Protein AF-A0A3P6UNF3-F1 (afdb_monomer_lite)

InterPro domains:
  IPR011990 Tetratricopeptide-like helical domain superfamily [G3DSA:1.25.40.10] (2-173)

Foldseek 3Di:
DLVVLVVVLVVCLVVVDQVCCLVCLLVSCVRCLQPSLVSCQVPPNYQVVSCLNNLVVLVVDLVSLVSSLVNLVRNCVDPRNVQAQSSVLSNLLSCLNHPLPVNQVVLVVQPLALVRRSYDLVSSLVSCVVSVSLNSNLSSCLSVVVLQVSLVSLVVPPPPRSVVSNVVSLCSQDADPVCVVVVHDRPDDPVVSVVSVVSD

Radius of gyration: 21.3 Å; chains: 1; bounding box: 45×37×60 Å

Sequence (200 aa):
MREHYREALEVLKTQNVPEFYYKYSPKLVKFISMELLASIIGNERLRPQKMIPTLCLCQESTEMAAHALKYIEWAVTTQYGANDVDLHNLLVVLYAQFRPKRLHEYLVKCGLDKTAIPYDLDFALRTCVQHKLEKSTVYLYCVSEMFSDAVDLALKAFNEEGITMAKECAHMMDPDEEDVLMGLEPKYPVEQRRRIWLKI

pLDDT: mean 94.68, std 4.29, range [65.81, 98.5]

Organism: Cylicostephanus goldi (NCBI:txid71465)

Secondary structure (DSSP, 8-state):
-HHHHHHHHHHHHHH--HHHHHHHHHHHHHHHHHHHHHHHTT-TTS-GGGGHHHHHGGGG-HHHHHHHHHHHHHHTTSTTTTT-HHHHHHHHHHHHHH-HHHHHHHHHHH-S-TTT-SS-HHHHHHHHHHTT-HHHHHHHHHHTT-HHHHHHHHHHHSHHHHHHHHHHHHHTTSPPHHHHHTTPPPSS-HHHHHHHHTT-

Structure (mmCIF, N/CA/C/O backbone):
data_AF-A0A3P6UNF3-F1
#
_entry.id   AF-A0A3P6UNF3-F1
#
loop_
_atom_site.group_PDB
_atom_site.id
_atom_site.type_symbol
_atom_site.label_atom_id
_atom_site.label_alt_id
_atom_site.label_comp_id
_atom_site.label_asym_id
_atom_site.label_entity_id
_atom_site.label_seq_id
_atom_site.pdbx_PDB_ins_code
_atom_site.Cartn_x
_atom_site.Cartn_y
_atom_site.Cartn_z
_atom_site.occupancy
_atom_site.B_iso_or_equiv
_atom_site.auth_seq_id
_atom_site.auth_comp_id
_atom_site.auth_asym_id
_atom_site.auth_atom_id
_atom_site.pdbx_PDB_model_num
ATOM 1 N N . MET A 1 1 ? -19.434 12.302 27.600 1.00 65.81 1 MET A N 1
ATOM 2 C CA . MET A 1 1 ? -19.536 11.805 26.204 1.00 65.81 1 MET A CA 1
ATOM 3 C C . MET A 1 1 ? -18.361 10.897 25.856 1.00 65.81 1 MET A C 1
ATOM 5 O O . MET A 1 1 ? -18.596 9.704 25.757 1.00 65.81 1 MET A O 1
ATOM 9 N N . ARG A 1 2 ? -17.114 11.398 25.747 1.00 76.12 2 ARG A N 1
ATOM 10 C CA . ARG A 1 2 ? -15.936 10.553 25.436 1.00 76.12 2 ARG A CA 1
ATOM 11 C C . ARG A 1 2 ? -15.718 9.400 26.429 1.00 76.12 2 ARG A C 1
ATOM 13 O O . ARG A 1 2 ? -15.454 8.285 25.994 1.00 76.12 2 ARG A O 1
ATOM 20 N N . GLU A 1 3 ? -15.972 9.634 27.718 1.00 79.12 3 GLU A N 1
ATOM 21 C CA . GLU A 1 3 ? -15.742 8.596 28.737 1.00 79.12 3 GLU A CA 1
ATOM 22 C C . GLU A 1 3 ? -16.735 7.437 28.663 1.00 79.12 3 GLU A C 1
ATOM 24 O O . GLU A 1 3 ? -16.327 6.297 28.835 1.00 79.12 3 GLU A O 1
ATOM 29 N N . HIS A 1 4 ? -17.977 7.675 28.234 1.00 88.38 4 HIS A N 1
ATOM 30 C CA . HIS A 1 4 ? -18.929 6.586 27.985 1.00 88.38 4 HIS A CA 1
ATOM 31 C C . HIS A 1 4 ? -18.511 5.695 26.810 1.00 88.38 4 HIS A C 1
ATOM 33 O O . HIS A 1 4 ? -18.784 4.497 26.809 1.00 88.38 4 HIS A O 1
ATOM 39 N N . TYR A 1 5 ? -17.818 6.247 25.806 1.00 91.62 5 TYR A N 1
ATOM 40 C CA . TYR A 1 5 ? -17.263 5.435 24.721 1.00 91.62 5 TYR A CA 1
ATOM 41 C C . TYR A 1 5 ? -16.072 4.599 25.192 1.00 91.62 5 TYR A C 1
ATOM 43 O O . TYR A 1 5 ? -15.917 3.464 24.745 1.00 91.62 5 TYR A O 1
ATOM 51 N N . ARG A 1 6 ? -15.259 5.125 26.117 1.00 91.88 6 ARG A N 1
ATOM 52 C CA . ARG A 1 6 ? -14.181 4.356 26.751 1.00 91.88 6 ARG A CA 1
ATOM 53 C C . ARG A 1 6 ? -14.737 3.239 27.630 1.00 91.88 6 ARG A C 1
ATOM 55 O O . ARG A 1 6 ? -14.290 2.110 27.497 1.00 91.88 6 ARG A O 1
ATOM 62 N N . GLU A 1 7 ? -15.764 3.511 28.428 1.00 92.44 7 GLU A N 1
ATOM 63 C CA . GLU A 1 7 ? -16.488 2.488 29.196 1.00 92.44 7 GLU A CA 1
ATOM 64 C C . GLU A 1 7 ? -17.054 1.395 28.275 1.00 92.44 7 GLU A C 1
ATOM 66 O O . GLU A 1 7 ? -16.869 0.205 28.530 1.00 92.44 7 GLU A O 1
ATOM 71 N N . ALA A 1 8 ? -17.670 1.777 27.150 1.00 93.62 8 ALA A N 1
ATOM 72 C CA . ALA A 1 8 ? -18.146 0.820 26.152 1.00 93.62 8 ALA A CA 1
ATOM 73 C C . ALA A 1 8 ? -17.005 -0.023 25.554 1.00 93.62 8 ALA A C 1
ATOM 75 O O . ALA A 1 8 ? -17.177 -1.223 25.331 1.00 93.62 8 ALA A O 1
ATOM 76 N N . LEU A 1 9 ? -15.832 0.575 25.319 1.00 95.88 9 LEU A N 1
ATOM 77 C CA . LEU A 1 9 ? -14.647 -0.156 24.876 1.00 95.88 9 LEU A CA 1
ATOM 78 C C . LEU A 1 9 ? -14.155 -1.151 25.941 1.00 95.88 9 LEU A C 1
ATOM 80 O O . LEU A 1 9 ? -13.787 -2.270 25.587 1.00 95.88 9 LEU A O 1
ATOM 84 N N . GLU A 1 10 ? -14.187 -0.797 27.226 1.00 96.12 10 GLU A N 1
ATOM 85 C CA . GLU A 1 10 ? -13.827 -1.721 28.313 1.00 96.12 10 GLU A CA 1
ATOM 86 C C . GLU A 1 10 ? -14.779 -2.921 28.390 1.00 96.12 10 GLU A C 1
ATOM 88 O O . GLU A 1 10 ? -14.336 -4.057 28.585 1.00 96.12 10 GLU A O 1
ATOM 93 N N . VAL A 1 11 ? -16.074 -2.716 28.130 1.00 95.06 11 VAL A N 1
ATOM 94 C CA . VAL A 1 11 ? -17.029 -3.825 27.987 1.00 95.06 11 VAL A CA 1
ATOM 95 C C . VAL A 1 11 ? -16.652 -4.721 26.801 1.00 95.06 11 VAL A C 1
ATOM 97 O O . VAL A 1 11 ? -16.627 -5.943 26.955 1.00 95.06 11 VAL A O 1
ATOM 100 N N . LEU A 1 12 ? -16.302 -4.151 25.639 1.00 94.75 12 LEU A N 1
ATOM 101 C CA . LEU A 1 12 ? -15.859 -4.934 24.474 1.00 94.75 12 LEU A CA 1
ATOM 102 C C . LEU A 1 12 ? -14.611 -5.769 24.777 1.00 94.75 12 LEU A C 1
ATOM 104 O O . LEU A 1 12 ? -14.594 -6.959 24.462 1.00 94.75 12 LEU A O 1
ATOM 108 N N . LYS A 1 13 ? -13.608 -5.169 25.429 1.00 94.62 13 LYS A N 1
ATOM 109 C CA . LYS A 1 13 ? -12.377 -5.854 25.855 1.00 94.62 13 LYS A CA 1
ATOM 110 C C . LYS A 1 13 ? -12.660 -6.997 26.820 1.00 94.62 13 LYS A C 1
ATOM 112 O O . LYS A 1 13 ? -12.100 -8.076 26.660 1.00 94.62 13 LYS A O 1
ATOM 117 N N . THR A 1 14 ? -13.548 -6.774 27.788 1.00 94.94 14 THR A N 1
ATOM 118 C CA . THR A 1 14 ? -13.906 -7.776 28.801 1.00 94.94 14 THR A CA 1
ATOM 119 C C . THR A 1 14 ? -14.621 -8.973 28.178 1.00 94.94 14 THR A C 1
ATOM 121 O O . THR A 1 14 ? -14.306 -10.116 28.493 1.00 94.94 14 THR A O 1
ATOM 124 N N . GLN A 1 15 ? -15.576 -8.723 27.278 1.00 92.75 15 GLN A N 1
ATOM 125 C CA . GLN A 1 15 ? -16.311 -9.794 26.600 1.00 92.75 15 GLN A CA 1
ATOM 126 C C . GLN A 1 15 ? -15.434 -10.519 25.569 1.00 92.75 15 GLN A C 1
ATOM 128 O O . GLN A 1 15 ? -15.537 -11.732 25.406 1.00 92.75 15 GLN A O 1
ATOM 133 N N . ASN A 1 16 ? -14.573 -9.777 24.867 1.00 93.06 16 ASN A N 1
A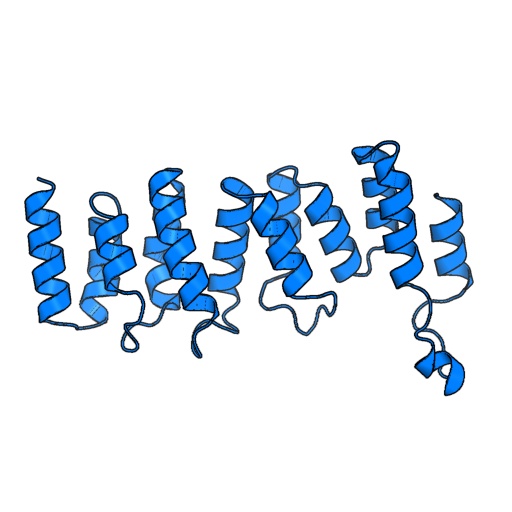TOM 134 C CA . ASN A 1 16 ? -13.681 -10.263 23.815 1.00 93.06 16 ASN A CA 1
ATOM 135 C C . ASN A 1 16 ? -14.374 -11.171 22.772 1.00 93.06 16 ASN A C 1
ATOM 137 O O . ASN A 1 16 ? -13.832 -12.200 22.348 1.00 93.06 16 ASN A O 1
ATOM 141 N N . VAL A 1 17 ? -15.601 -10.789 22.397 1.00 96.44 17 VAL A N 1
ATOM 142 C CA . VAL A 1 17 ? -16.433 -11.459 21.388 1.00 96.44 17 VAL A CA 1
ATOM 143 C C . VAL A 1 17 ? -16.267 -10.727 20.049 1.00 96.44 17 VAL A C 1
ATOM 145 O O . VAL A 1 17 ? -16.646 -9.551 19.963 1.00 96.44 17 VAL A O 1
ATOM 148 N N . PRO A 1 18 ? -15.728 -11.375 18.998 1.00 96.00 18 PRO A N 1
ATOM 149 C CA . PRO A 1 18 ? -15.451 -10.730 17.712 1.00 96.00 18 PRO A CA 1
ATOM 150 C C . PRO A 1 18 ? -16.642 -9.997 17.091 1.00 96.00 18 PRO A C 1
ATOM 152 O O . PRO A 1 18 ? -16.506 -8.881 16.591 1.00 96.00 18 PRO A O 1
ATOM 155 N N . GLU A 1 19 ? -17.833 -10.583 17.173 1.00 96.69 19 GLU A N 1
ATOM 156 C CA . GLU A 1 19 ? -19.070 -10.048 16.605 1.00 96.69 19 GLU A CA 1
ATOM 157 C C . GLU A 1 19 ? -19.414 -8.670 17.180 1.00 96.69 19 GLU A C 1
ATOM 159 O O . GLU A 1 19 ? -19.935 -7.808 16.469 1.00 96.69 19 GLU A O 1
ATOM 164 N N . PHE A 1 20 ? -19.092 -8.429 18.454 1.00 96.25 20 PHE A N 1
ATOM 165 C CA . PHE A 1 20 ? -19.318 -7.134 19.084 1.00 96.25 20 PHE A CA 1
ATOM 166 C C . PHE A 1 20 ? -18.328 -6.085 18.585 1.00 96.25 20 PHE A C 1
ATOM 168 O O . PHE A 1 20 ? -18.739 -4.955 18.317 1.00 96.25 20 PHE A O 1
ATOM 175 N N . TYR A 1 21 ? -17.065 -6.454 18.364 1.00 96.81 21 TYR A N 1
ATOM 176 C CA . TYR A 1 21 ? -16.107 -5.546 17.738 1.00 96.81 21 TYR A CA 1
ATOM 177 C C . TYR A 1 21 ? -16.583 -5.123 16.350 1.00 96.81 21 TYR A C 1
ATOM 179 O O . TYR A 1 21 ? -16.694 -3.924 16.107 1.00 96.81 21 TYR A O 1
ATOM 187 N N . TYR A 1 22 ? -16.962 -6.052 15.471 1.00 97.06 22 TYR A N 1
ATOM 188 C CA . TYR A 1 22 ? -17.402 -5.687 14.116 1.00 97.06 22 TYR A CA 1
ATOM 189 C C . TYR A 1 22 ? -18.671 -4.826 14.127 1.00 97.06 22 TYR A C 1
ATOM 191 O O . TYR A 1 22 ? -18.803 -3.889 13.343 1.00 97.06 22 TYR A O 1
ATOM 199 N N . LYS A 1 23 ? -19.598 -5.106 15.052 1.00 96.44 23 LYS A N 1
ATOM 200 C CA . LYS A 1 23 ? -20.875 -4.392 15.160 1.00 96.44 23 LYS A CA 1
ATOM 201 C C . LYS A 1 23 ? -20.735 -2.974 15.719 1.00 96.44 23 LYS A C 1
ATOM 203 O O . LYS A 1 23 ? -21.457 -2.076 15.281 1.00 96.44 23 LYS A O 1
ATOM 208 N N . TYR A 1 24 ? -19.869 -2.769 16.713 1.00 96.44 24 TYR A N 1
ATOM 209 C CA . TYR A 1 24 ? -19.808 -1.508 17.462 1.00 96.44 24 TYR A CA 1
ATOM 210 C C . TYR A 1 24 ? -18.609 -0.626 17.104 1.00 96.44 24 TYR A C 1
ATOM 212 O O . TYR A 1 24 ? -18.708 0.593 17.254 1.00 96.44 24 TYR A O 1
ATOM 220 N N . SER A 1 25 ? -17.527 -1.183 16.555 1.00 96.88 25 SER A N 1
ATOM 221 C CA . SER A 1 25 ? -16.346 -0.405 16.152 1.00 96.88 25 SER A CA 1
ATOM 222 C C . SER A 1 25 ? -16.657 0.750 15.190 1.00 96.88 25 SER A C 1
ATOM 224 O O . SER A 1 25 ? -16.174 1.849 15.464 1.00 96.88 25 SER A O 1
ATOM 226 N N . PRO A 1 26 ? -17.526 0.614 14.160 1.00 96.25 26 PRO A N 1
ATOM 227 C CA . PRO A 1 26 ? -17.877 1.741 13.287 1.00 96.25 26 PRO A CA 1
ATOM 228 C C . PRO A 1 26 ? -18.499 2.938 14.026 1.00 96.25 26 PRO A C 1
ATOM 230 O O . PRO A 1 26 ? -18.365 4.080 13.595 1.00 96.25 26 PRO A O 1
ATOM 233 N N . LYS A 1 27 ? -19.175 2.690 15.157 1.00 94.81 27 LYS A N 1
ATOM 234 C CA . LYS A 1 27 ? -19.784 3.738 15.991 1.00 94.81 27 LYS A CA 1
ATOM 235 C C . LYS A 1 27 ? -18.765 4.375 16.931 1.00 94.81 27 LYS A C 1
ATOM 237 O O . LYS A 1 27 ? -18.821 5.575 17.167 1.00 94.81 27 LYS A O 1
ATOM 242 N N . LEU A 1 28 ? -17.848 3.570 17.467 1.00 96.12 28 LEU A N 1
ATOM 243 C CA . LEU A 1 28 ? -16.849 4.006 18.444 1.00 96.12 28 LEU A CA 1
ATOM 244 C C . LEU A 1 28 ? -15.665 4.730 17.794 1.00 96.12 28 LEU A C 1
ATOM 246 O O . LEU A 1 28 ? -15.144 5.686 18.368 1.00 96.12 28 LEU A O 1
ATOM 250 N N . VAL A 1 29 ? -15.252 4.311 16.594 1.00 96.69 29 VAL A N 1
ATOM 251 C CA . VAL A 1 29 ? -14.019 4.793 15.953 1.00 96.69 29 VAL A CA 1
ATOM 252 C C . VAL A 1 29 ? -14.013 6.309 15.755 1.00 96.69 29 VAL A C 1
ATOM 254 O O . VAL A 1 29 ? -12.982 6.941 15.955 1.00 96.69 29 VAL A O 1
ATOM 257 N N . LYS A 1 30 ? -15.172 6.918 15.475 1.00 94.12 30 LYS A N 1
ATOM 258 C CA . LYS A 1 30 ? -15.314 8.374 15.301 1.00 94.12 30 LYS A CA 1
ATOM 259 C C . LYS A 1 30 ? -14.988 9.186 16.559 1.00 94.12 30 LYS A C 1
ATOM 261 O O . LYS A 1 30 ? -14.684 10.366 16.453 1.00 94.12 30 LYS A O 1
ATOM 266 N N . PHE A 1 31 ? -15.048 8.571 17.739 1.00 95.06 31 PHE A N 1
ATOM 267 C CA . PHE A 1 31 ? -14.848 9.256 19.019 1.00 95.06 31 PHE A CA 1
ATOM 268 C C . PHE A 1 31 ? -13.567 8.829 19.739 1.00 95.06 31 PHE A C 1
ATOM 270 O O . PHE A 1 31 ? -12.990 9.623 20.481 1.00 95.06 31 PHE A O 1
ATOM 277 N N . ILE A 1 32 ? -13.145 7.576 19.550 1.00 96.25 32 ILE A N 1
ATOM 278 C CA . ILE A 1 32 ? -12.032 6.948 20.279 1.00 96.25 32 ILE A CA 1
ATOM 279 C C . ILE A 1 32 ? -11.158 6.080 19.357 1.00 96.25 32 ILE A C 1
ATOM 281 O O . ILE A 1 32 ? -10.776 4.968 19.715 1.00 96.25 32 ILE A O 1
ATOM 285 N N . SER A 1 33 ? -10.873 6.554 18.135 1.00 96.75 33 SER A N 1
ATOM 286 C CA . SER A 1 33 ? -10.103 5.799 17.125 1.00 96.75 33 SER A CA 1
ATOM 287 C C . SER A 1 33 ? -8.772 5.261 17.654 1.00 96.75 33 SER A C 1
ATOM 289 O O . SER A 1 33 ? -8.448 4.106 17.390 1.00 96.75 33 SER A O 1
ATOM 291 N N . MET A 1 34 ? -8.027 6.066 18.420 1.00 97.06 34 MET A N 1
ATOM 292 C CA . MET A 1 34 ? -6.737 5.667 18.984 1.00 97.06 34 MET A CA 1
ATOM 293 C C . MET A 1 34 ? -6.898 4.487 19.938 1.00 97.06 34 MET A C 1
ATOM 295 O O . MET A 1 34 ? -6.271 3.448 19.748 1.00 97.06 34 MET A O 1
ATOM 299 N N . GLU A 1 35 ? -7.748 4.648 20.954 1.00 97.38 35 GLU A N 1
ATOM 300 C CA . GLU A 1 35 ? -7.942 3.662 22.013 1.00 97.38 35 GLU A CA 1
ATOM 301 C C . GLU A 1 35 ? -8.550 2.366 21.463 1.00 97.38 35 GLU A C 1
ATOM 303 O O . GLU A 1 35 ? -8.100 1.272 21.809 1.00 97.38 35 GLU A O 1
ATOM 308 N N . LEU A 1 36 ? -9.536 2.485 20.569 1.00 97.69 36 LEU A N 1
ATOM 309 C CA . LEU A 1 36 ? -10.191 1.352 19.926 1.00 97.69 36 LEU A CA 1
ATOM 310 C C . LEU A 1 36 ? -9.204 0.549 19.079 1.00 97.69 36 LEU A C 1
ATOM 312 O O . LEU A 1 36 ? -9.046 -0.648 19.310 1.00 97.69 36 LEU A O 1
ATOM 316 N N . LEU A 1 37 ? -8.537 1.191 18.115 1.00 97.88 37 LEU A N 1
ATOM 317 C CA . LEU A 1 37 ? -7.673 0.492 17.164 1.00 97.88 37 LEU A CA 1
ATOM 318 C C . LEU A 1 37 ? -6.417 -0.058 17.841 1.00 97.88 37 LEU A C 1
ATOM 320 O O . LEU A 1 37 ? -6.006 -1.168 17.523 1.00 97.88 37 LEU A O 1
ATOM 324 N N . ALA A 1 38 ? -5.859 0.649 18.829 1.00 97.56 38 ALA A N 1
ATOM 325 C CA . ALA A 1 38 ? -4.758 0.120 19.629 1.00 97.56 38 ALA A CA 1
ATOM 326 C C . ALA A 1 38 ? -5.166 -1.128 20.428 1.00 97.56 38 ALA A C 1
ATOM 328 O O . ALA A 1 38 ? -4.376 -2.059 20.541 1.00 97.56 38 ALA A O 1
ATOM 329 N N . SER A 1 39 ? -6.399 -1.184 20.950 1.00 96.44 39 SER A N 1
ATOM 330 C CA . SER A 1 39 ? -6.857 -2.314 21.774 1.00 96.44 39 SER A CA 1
ATOM 331 C C . SER A 1 39 ? -7.041 -3.633 21.023 1.00 96.44 39 SER A C 1
ATOM 333 O O . SER A 1 39 ? -7.113 -4.685 21.653 1.00 96.44 39 SER A O 1
ATOM 335 N N . ILE A 1 40 ? -7.157 -3.579 19.695 1.00 96.00 40 ILE A N 1
ATOM 336 C CA . ILE A 1 40 ? -7.393 -4.754 18.849 1.00 96.00 40 ILE A CA 1
ATOM 337 C C . ILE A 1 40 ? -6.131 -5.232 18.123 1.00 96.00 40 ILE A C 1
ATOM 339 O O . ILE A 1 40 ? -6.159 -6.291 17.497 1.00 96.00 40 ILE A O 1
ATOM 343 N N . ILE A 1 41 ? -5.024 -4.486 18.212 1.00 96.88 41 ILE A N 1
ATOM 344 C CA . ILE A 1 41 ? -3.714 -4.946 17.740 1.00 96.88 41 ILE A CA 1
ATOM 345 C C . ILE A 1 41 ? -3.279 -6.135 18.599 1.00 96.88 41 ILE A C 1
ATOM 347 O O . ILE A 1 41 ? -3.353 -6.094 19.824 1.00 96.88 41 ILE A O 1
ATOM 351 N N . GLY A 1 42 ? -2.835 -7.208 17.950 1.00 94.38 42 GLY A N 1
ATOM 352 C CA . GLY A 1 42 ? -2.449 -8.455 18.615 1.00 94.38 42 GLY A CA 1
ATOM 353 C C . GLY A 1 42 ? -3.628 -9.356 18.999 1.00 94.38 42 GLY A C 1
ATOM 354 O O . GLY A 1 42 ? -3.407 -10.452 19.502 1.00 94.38 42 GLY A O 1
ATOM 355 N N . ASN A 1 43 ? -4.879 -8.946 18.754 1.00 93.44 43 ASN A N 1
ATOM 356 C CA . ASN A 1 43 ? -6.036 -9.787 19.052 1.00 93.44 43 ASN A CA 1
ATOM 357 C C . ASN A 1 43 ? -6.304 -10.787 17.916 1.00 93.44 43 ASN A C 1
ATOM 359 O O . ASN A 1 43 ? -7.011 -10.487 16.955 1.00 93.44 43 ASN A O 1
ATOM 363 N N . GLU A 1 44 ? -5.784 -12.005 18.060 1.00 89.62 44 GLU A N 1
ATOM 364 C CA . GLU A 1 44 ? -5.892 -13.083 17.064 1.00 89.62 44 GLU A CA 1
ATOM 365 C C . GLU A 1 44 ? -7.322 -13.600 16.830 1.00 89.62 44 GLU A C 1
ATOM 367 O O . GLU A 1 44 ? -7.584 -14.276 15.831 1.00 89.62 44 GLU A O 1
ATOM 372 N N . ARG A 1 45 ? -8.273 -13.289 17.725 1.00 92.69 45 ARG A N 1
ATOM 373 C CA . ARG A 1 45 ? -9.689 -13.653 17.537 1.00 92.69 45 ARG A CA 1
ATOM 374 C C . ARG A 1 45 ? -10.364 -12.796 16.471 1.00 92.69 45 ARG A C 1
ATOM 376 O O . ARG A 1 45 ? -11.384 -13.200 15.907 1.00 92.69 45 ARG A O 1
ATOM 383 N N . LEU A 1 46 ? -9.826 -11.605 16.222 1.00 94.94 46 LEU A N 1
ATOM 384 C CA . LEU A 1 46 ? -10.375 -10.668 15.261 1.00 94.94 46 LEU A CA 1
ATOM 385 C C . LEU A 1 46 ? -9.808 -10.930 13.869 1.00 94.94 46 LEU A C 1
ATOM 387 O O . LEU A 1 46 ? -8.630 -11.210 13.678 1.00 94.94 46 LEU A O 1
ATOM 391 N N . ARG A 1 47 ? -10.686 -10.820 12.877 1.00 95.38 47 ARG A N 1
ATOM 392 C CA . ARG A 1 47 ? -10.371 -10.894 11.456 1.00 95.38 47 ARG A CA 1
ATOM 393 C C . ARG A 1 47 ? -10.225 -9.470 10.944 1.00 95.38 47 ARG A C 1
ATOM 395 O O . ARG A 1 47 ? -11.238 -8.763 10.916 1.00 95.38 47 ARG A O 1
ATOM 402 N N . PRO A 1 48 ? -9.018 -9.032 10.549 1.00 95.94 48 PRO A N 1
ATOM 403 C CA . PRO A 1 48 ? -8.821 -7.653 10.123 1.00 95.94 48 PRO A CA 1
ATOM 404 C C . PRO A 1 48 ? -9.693 -7.263 8.920 1.00 95.94 48 PRO A C 1
ATOM 406 O O . PRO A 1 48 ? -10.172 -6.135 8.863 1.00 95.94 48 PRO A O 1
ATOM 409 N N . GLN A 1 49 ? -10.030 -8.211 8.037 1.00 95.50 49 GLN A N 1
ATOM 410 C CA . GLN A 1 49 ? -10.967 -8.006 6.922 1.00 95.50 49 GLN A CA 1
ATOM 411 C C . GLN A 1 49 ? -12.316 -7.457 7.374 1.00 95.50 49 GLN A C 1
ATOM 413 O O . GLN A 1 49 ? -12.873 -6.529 6.794 1.00 95.50 49 GLN A O 1
ATOM 418 N N . LYS A 1 50 ? -12.851 -8.009 8.468 1.00 96.88 50 LYS A N 1
ATOM 419 C CA . LYS A 1 50 ? -14.148 -7.592 9.008 1.00 96.88 50 LYS A CA 1
ATOM 420 C C . LYS A 1 50 ? -14.085 -6.210 9.666 1.00 96.88 50 LYS A C 1
ATOM 422 O O . LYS A 1 50 ? -15.129 -5.633 9.962 1.00 96.88 50 LYS A O 1
ATOM 427 N N . MET A 1 51 ? -12.885 -5.663 9.870 1.00 97.50 51 MET A N 1
ATOM 428 C CA . MET A 1 51 ? -12.675 -4.302 10.358 1.00 97.50 51 MET A CA 1
ATOM 429 C C . MET A 1 51 ? -12.598 -3.264 9.232 1.00 97.50 51 MET A C 1
ATOM 431 O O . MET A 1 51 ? -12.726 -2.079 9.538 1.00 97.50 51 MET A O 1
ATOM 435 N N . ILE A 1 52 ? -12.474 -3.660 7.956 1.00 97.00 52 ILE A N 1
ATOM 43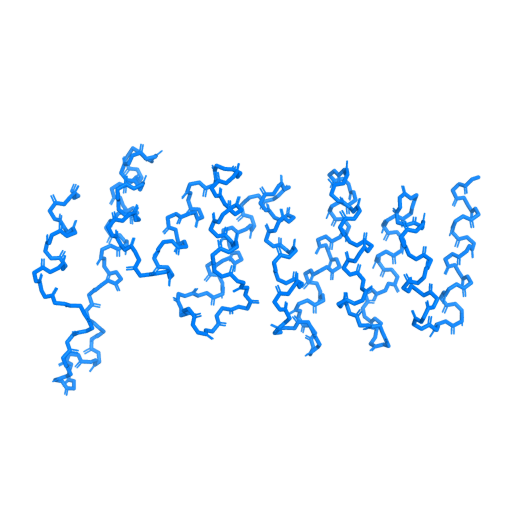6 C CA . ILE A 1 52 ? -12.404 -2.737 6.804 1.00 97.00 52 ILE A CA 1
ATOM 437 C C . ILE A 1 52 ? -13.505 -1.664 6.838 1.00 97.00 52 ILE A C 1
ATOM 439 O O . ILE A 1 52 ? -13.158 -0.486 6.752 1.00 97.00 52 ILE A O 1
ATOM 443 N N . PRO A 1 53 ? -14.798 -1.982 7.078 1.00 96.38 53 PRO A N 1
ATOM 444 C CA . PRO A 1 53 ? -15.838 -0.953 7.146 1.00 96.38 53 PRO A CA 1
ATOM 445 C C . PRO A 1 53 ? -15.578 0.106 8.225 1.00 96.38 53 PRO A C 1
ATOM 447 O O . PRO A 1 53 ? -15.881 1.279 8.029 1.00 96.38 53 PRO A O 1
ATOM 450 N N . THR A 1 54 ? -14.990 -0.292 9.358 1.00 97.69 54 THR A N 1
ATOM 451 C CA . THR A 1 54 ? -14.590 0.639 10.424 1.00 97.69 54 THR A CA 1
ATOM 452 C C . THR A 1 54 ? -13.407 1.493 9.979 1.00 97.69 54 THR A C 1
ATOM 454 O O . THR A 1 54 ? -13.400 2.700 10.200 1.00 97.69 54 THR A O 1
ATOM 457 N N . LEU A 1 55 ? -12.403 0.872 9.360 1.00 97.69 55 LEU A N 1
ATOM 458 C CA . LEU A 1 55 ? -11.168 1.533 8.944 1.00 97.69 55 LEU A CA 1
ATOM 459 C C . LEU A 1 55 ? -11.406 2.539 7.810 1.00 97.69 55 LEU A C 1
ATOM 461 O O . LEU A 1 55 ? -10.769 3.588 7.794 1.00 97.69 55 LEU A O 1
ATOM 465 N N . CYS A 1 56 ? -12.361 2.285 6.912 1.00 96.81 56 CYS A N 1
ATOM 466 C CA . CYS A 1 56 ? -12.759 3.244 5.879 1.00 96.81 56 CYS A CA 1
ATOM 467 C C . CYS A 1 56 ? -13.273 4.566 6.473 1.00 96.81 56 CYS A C 1
ATOM 469 O O . CYS A 1 56 ? -12.994 5.629 5.924 1.00 96.81 56 CYS A O 1
ATOM 471 N N . LEU A 1 57 ? -13.946 4.533 7.631 1.00 97.19 57 LEU A N 1
ATOM 472 C CA . LEU A 1 57 ? -14.399 5.749 8.323 1.00 97.19 57 LEU A CA 1
ATOM 473 C C . LEU A 1 57 ? -13.233 6.606 8.839 1.00 97.19 57 LEU A C 1
ATOM 475 O O . LEU A 1 57 ? -13.405 7.794 9.096 1.00 97.19 57 LEU A O 1
ATOM 479 N N . CYS A 1 58 ? -12.035 6.034 8.977 1.00 97.44 58 CYS A N 1
ATOM 480 C CA . CYS A 1 58 ? -10.853 6.772 9.414 1.00 97.44 58 CYS A CA 1
ATOM 481 C C . CYS A 1 58 ? -10.276 7.708 8.348 1.00 97.44 58 CYS A C 1
ATOM 483 O O . CYS A 1 58 ? -9.416 8.517 8.680 1.00 97.44 58 CYS A O 1
ATOM 485 N N . GLN A 1 59 ? -10.763 7.654 7.105 1.00 95.38 59 GLN A N 1
ATOM 486 C CA . GLN A 1 59 ? -10.381 8.594 6.045 1.00 95.38 59 GLN A CA 1
ATOM 487 C C . GLN A 1 59 ? -10.934 10.015 6.272 1.00 95.38 59 GLN A C 1
ATOM 489 O O . GLN A 1 59 ? -10.522 10.951 5.594 1.00 95.38 59 GLN A O 1
ATOM 494 N N . GLU A 1 60 ? -11.847 10.204 7.233 1.00 93.06 60 GLU A N 1
ATOM 495 C CA . GLU A 1 60 ? -12.460 11.506 7.534 1.00 93.06 60 GLU A CA 1
ATOM 496 C C . GLU A 1 60 ? -11.473 12.518 8.148 1.00 93.06 60 GLU A C 1
ATOM 498 O O . GLU A 1 60 ? -11.698 13.725 8.065 1.00 93.06 60 GLU A O 1
ATOM 503 N N . SER A 1 61 ? -10.375 12.064 8.767 1.00 95.44 61 SER A N 1
ATOM 504 C CA . SER A 1 61 ? -9.362 12.960 9.337 1.00 95.44 61 SER A CA 1
ATOM 505 C C . SER A 1 61 ? -7.965 12.344 9.354 1.00 95.44 61 SER A C 1
ATOM 507 O O . SER A 1 61 ? -7.794 11.136 9.512 1.00 95.44 61 SER A O 1
ATOM 509 N N . THR A 1 62 ? -6.942 13.198 9.280 1.00 96.62 62 THR A N 1
ATOM 510 C CA . THR A 1 62 ? -5.530 12.786 9.347 1.00 96.62 62 THR A CA 1
ATOM 511 C C . THR A 1 62 ? -5.189 12.043 10.642 1.00 96.62 62 THR A C 1
ATOM 513 O O . THR A 1 62 ? -4.368 11.125 10.629 1.00 96.62 62 THR A O 1
ATOM 516 N N . GLU A 1 63 ? -5.812 12.416 11.764 1.00 96.50 63 GLU A N 1
ATOM 517 C CA . GLU A 1 63 ? -5.587 11.769 13.060 1.00 96.50 63 GLU A CA 1
ATOM 518 C C . GLU A 1 63 ? -6.138 10.337 13.072 1.00 96.50 63 GLU A C 1
ATOM 520 O O . GLU A 1 63 ? -5.410 9.392 13.380 1.00 96.50 63 GLU A O 1
ATOM 525 N N . MET A 1 64 ? -7.396 10.148 12.661 1.00 97.44 64 MET A N 1
ATOM 526 C CA . MET A 1 64 ? -7.996 8.814 12.574 1.00 97.44 64 MET A CA 1
ATOM 527 C C . MET A 1 64 ? -7.254 7.932 11.568 1.00 97.44 64 MET A C 1
ATOM 529 O O . MET A 1 64 ? -6.996 6.761 11.855 1.00 97.44 64 MET A O 1
ATOM 533 N N . ALA A 1 65 ? -6.861 8.492 10.421 1.00 97.88 65 ALA A N 1
ATOM 534 C CA . ALA A 1 65 ? -6.075 7.790 9.417 1.00 97.88 65 ALA A CA 1
ATOM 535 C C . ALA A 1 65 ? -4.733 7.305 9.983 1.00 97.88 65 ALA A C 1
ATOM 537 O O . ALA A 1 65 ? -4.328 6.179 9.711 1.00 97.88 65 ALA A O 1
ATOM 538 N N . ALA A 1 66 ? -4.062 8.094 10.830 1.00 98.19 66 ALA A N 1
ATOM 539 C CA . ALA A 1 66 ? -2.826 7.666 11.484 1.00 98.19 66 ALA A CA 1
ATOM 540 C C . ALA A 1 66 ? -3.040 6.471 12.432 1.00 98.19 66 ALA A C 1
ATOM 542 O O . ALA A 1 66 ? -2.183 5.588 12.507 1.00 98.19 66 ALA A O 1
ATOM 543 N N . HIS A 1 67 ? -4.173 6.410 13.138 1.00 98.06 67 HIS A N 1
ATOM 544 C CA . HIS A 1 67 ? -4.527 5.261 13.979 1.00 98.06 67 HIS A CA 1
ATOM 545 C C . HIS A 1 67 ? -4.880 4.023 13.142 1.00 98.06 67 HIS A C 1
ATOM 547 O O . HIS A 1 67 ? -4.424 2.923 13.456 1.00 98.06 67 HIS A O 1
ATOM 553 N N . ALA A 1 68 ? -5.625 4.202 12.047 1.00 98.31 68 ALA A N 1
ATOM 554 C CA . ALA A 1 68 ? -5.942 3.134 11.098 1.00 98.31 68 ALA A CA 1
ATOM 555 C C . ALA A 1 68 ? -4.692 2.561 10.429 1.00 98.31 68 ALA A C 1
ATOM 557 O O . ALA A 1 68 ? -4.550 1.343 10.375 1.00 98.31 68 ALA A O 1
ATOM 558 N N . LEU A 1 69 ? -3.762 3.415 9.995 1.00 98.38 69 LEU A N 1
ATOM 559 C CA . LEU A 1 69 ? -2.495 2.994 9.399 1.00 98.38 69 LEU A CA 1
ATOM 560 C C . LEU A 1 69 ? -1.695 2.103 10.351 1.00 98.38 69 LEU A C 1
ATOM 562 O O . LEU A 1 69 ? -1.274 1.029 9.945 1.00 98.38 69 LEU A O 1
ATOM 566 N N . LYS A 1 70 ? -1.571 2.473 11.633 1.00 98.19 70 LYS A N 1
ATOM 567 C CA . LYS A 1 70 ? -0.897 1.622 12.633 1.00 98.19 70 LYS A CA 1
ATOM 568 C C . LYS A 1 70 ? -1.541 0.240 12.757 1.00 98.19 70 LYS A C 1
ATOM 570 O O . LYS A 1 70 ? -0.830 -0.756 12.852 1.00 98.19 70 LYS A O 1
ATOM 575 N N . TYR A 1 71 ? -2.873 0.174 12.762 1.00 98.31 71 TYR A N 1
ATOM 576 C CA . TYR A 1 71 ? -3.584 -1.103 12.820 1.00 98.31 71 TYR A CA 1
ATOM 577 C C . TYR A 1 71 ? -3.382 -1.929 11.546 1.00 98.31 71 TYR A C 1
ATOM 579 O O . TYR A 1 71 ? -3.075 -3.112 11.642 1.00 98.31 71 TYR A O 1
ATOM 587 N N . ILE A 1 72 ? -3.533 -1.323 10.365 1.00 97.81 72 ILE A N 1
ATOM 588 C CA . ILE A 1 72 ? -3.428 -2.031 9.083 1.00 97.81 72 ILE A CA 1
ATOM 589 C C . ILE A 1 72 ? -1.991 -2.493 8.829 1.00 97.81 72 ILE A C 1
ATOM 591 O O . ILE A 1 72 ? -1.806 -3.626 8.405 1.00 97.81 72 ILE A O 1
ATOM 595 N N . GLU A 1 73 ? -0.984 -1.676 9.158 1.00 97.62 73 GLU A N 1
ATOM 596 C CA . GLU A 1 73 ? 0.438 -2.050 9.094 1.00 97.62 73 GLU A CA 1
ATOM 597 C C . GLU A 1 73 ? 0.729 -3.310 9.919 1.00 97.62 73 GLU A C 1
ATOM 599 O O . GLU A 1 73 ? 1.480 -4.171 9.473 1.00 97.62 73 GLU A O 1
ATOM 604 N N . TRP A 1 74 ? 0.101 -3.460 11.089 1.00 97.38 74 TRP A N 1
ATOM 605 C CA . TRP A 1 74 ? 0.152 -4.716 11.836 1.00 97.38 74 TRP A CA 1
ATOM 606 C C . TRP A 1 74 ? -0.672 -5.813 11.146 1.00 97.38 74 TRP A C 1
ATOM 608 O O . TRP A 1 74 ? -0.168 -6.914 10.936 1.00 97.38 74 TRP A O 1
ATOM 618 N N . ALA A 1 75 ? -1.916 -5.528 10.754 1.00 97.31 75 ALA A N 1
ATOM 619 C CA . ALA A 1 75 ? -2.839 -6.509 10.188 1.00 97.31 75 ALA A CA 1
ATOM 620 C C . ALA A 1 75 ? -2.260 -7.240 8.967 1.00 97.31 75 ALA A C 1
ATOM 622 O O . ALA A 1 75 ? -2.354 -8.466 8.899 1.00 97.31 75 ALA A O 1
ATOM 623 N N . VAL A 1 76 ? -1.604 -6.517 8.055 1.00 96.94 76 VAL A N 1
ATOM 624 C CA . VAL A 1 76 ? -0.972 -7.084 6.849 1.00 96.94 76 VAL A CA 1
ATOM 625 C C . VAL A 1 76 ? 0.281 -7.917 7.137 1.00 96.94 76 VAL A C 1
ATOM 627 O O . VAL A 1 76 ? 0.811 -8.561 6.244 1.00 96.94 76 VAL A O 1
ATOM 630 N N . THR A 1 77 ? 0.774 -7.939 8.377 1.00 95.94 77 THR A N 1
ATOM 631 C CA . THR A 1 77 ? 1.852 -8.857 8.795 1.00 95.94 77 THR A CA 1
ATOM 632 C C . THR A 1 77 ? 1.318 -10.132 9.451 1.00 95.94 77 THR A C 1
ATOM 634 O O . THR A 1 77 ? 2.082 -11.053 9.731 1.00 95.94 77 THR A O 1
ATOM 637 N N . THR A 1 78 ? 0.006 -10.218 9.694 1.00 95.06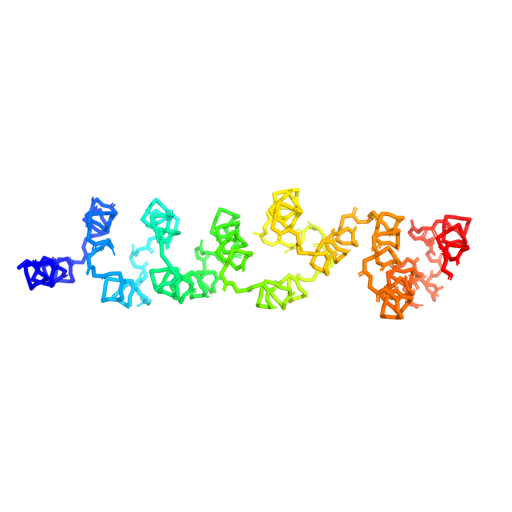 78 THR A N 1
ATOM 638 C CA . THR A 1 78 ? -0.631 -11.409 10.272 1.00 95.06 78 THR A CA 1
ATOM 639 C C . THR A 1 78 ? -0.932 -12.463 9.208 1.00 95.06 78 THR A C 1
ATOM 641 O O . THR A 1 78 ? -1.185 -12.132 8.052 1.00 95.06 78 THR A O 1
ATOM 644 N N . GLN A 1 79 ? -1.036 -13.733 9.617 1.00 92.12 79 GLN A N 1
ATOM 645 C CA . GLN A 1 79 ? -1.406 -14.846 8.726 1.00 92.12 79 GLN A CA 1
ATOM 646 C C . GLN A 1 79 ? -2.718 -14.621 7.956 1.00 92.12 79 GLN A C 1
ATOM 648 O O . GLN A 1 79 ? -2.896 -15.149 6.865 1.00 92.12 79 GLN A O 1
ATOM 653 N N . TYR A 1 80 ? -3.648 -13.853 8.531 1.00 90.50 80 TYR A N 1
ATOM 654 C CA . TYR A 1 80 ? -4.939 -13.589 7.910 1.00 90.50 80 TYR A CA 1
ATOM 655 C C . TYR A 1 80 ? -4.920 -12.351 7.024 1.00 90.50 80 TYR A C 1
ATOM 657 O O . TYR A 1 80 ? -5.769 -12.266 6.154 1.00 90.50 80 TYR A O 1
ATOM 665 N N . GLY A 1 81 ? -4.006 -11.404 7.236 1.00 93.38 81 GLY A N 1
ATOM 666 C CA . GLY A 1 81 ? -3.949 -10.173 6.446 1.00 93.38 81 GLY A CA 1
ATOM 667 C C . GLY A 1 81 ? -2.882 -10.159 5.357 1.00 93.38 81 GLY A C 1
ATOM 668 O O . GLY A 1 81 ? -3.016 -9.374 4.432 1.00 93.38 81 GLY A O 1
ATOM 669 N N . ALA A 1 82 ? -1.855 -11.012 5.437 1.00 93.69 82 ALA A N 1
ATOM 670 C CA . ALA A 1 82 ? -0.678 -10.939 4.564 1.00 93.69 82 ALA A CA 1
ATOM 671 C C . ALA A 1 82 ? -0.958 -11.098 3.062 1.00 93.69 82 ALA A C 1
ATOM 673 O O . ALA A 1 82 ? -0.208 -10.569 2.252 1.00 93.69 82 ALA A O 1
ATOM 674 N N . ASN A 1 83 ? -2.023 -11.818 2.701 1.00 93.75 83 ASN A N 1
ATOM 675 C CA . ASN A 1 83 ? -2.431 -12.035 1.308 1.00 93.75 83 ASN A CA 1
ATOM 676 C C . ASN A 1 83 ? -3.830 -11.461 1.027 1.00 93.75 83 ASN A C 1
ATOM 678 O O . ASN A 1 83 ? -4.500 -11.874 0.083 1.00 93.75 83 ASN A O 1
ATOM 682 N N . ASP A 1 84 ? -4.320 -10.572 1.891 1.00 97.19 84 ASP A N 1
ATOM 683 C CA . ASP A 1 84 ? -5.669 -10.031 1.784 1.00 97.19 84 ASP A CA 1
ATOM 684 C C . ASP A 1 84 ? -5.686 -8.752 0.943 1.00 97.19 84 ASP A C 1
ATOM 686 O O . ASP A 1 84 ? -5.328 -7.666 1.409 1.00 97.19 84 ASP A O 1
ATOM 690 N N . VAL A 1 85 ? -6.113 -8.890 -0.311 1.00 97.69 85 VAL A N 1
ATOM 691 C CA . VAL A 1 85 ? -6.073 -7.810 -1.307 1.00 97.69 85 VAL A CA 1
ATOM 692 C C . VAL A 1 85 ? -6.838 -6.567 -0.845 1.00 97.69 85 VAL A C 1
ATOM 694 O O . VAL A 1 85 ? -6.369 -5.449 -1.055 1.00 97.69 85 VAL A O 1
ATOM 697 N N . ASP A 1 86 ? -7.973 -6.727 -0.161 1.00 97.94 86 ASP A N 1
ATOM 698 C CA . ASP A 1 86 ? -8.785 -5.594 0.291 1.00 97.94 86 ASP A CA 1
ATOM 699 C C . ASP A 1 86 ? -8.084 -4.781 1.394 1.00 97.94 86 ASP A C 1
ATOM 701 O O . ASP A 1 86 ? -8.112 -3.546 1.371 1.00 97.94 86 ASP A O 1
ATOM 705 N N . LEU A 1 87 ? -7.406 -5.443 2.340 1.00 97.81 87 LEU A N 1
ATOM 706 C CA . LEU A 1 87 ? -6.593 -4.765 3.356 1.00 97.81 87 LEU A CA 1
ATOM 707 C C . LEU A 1 87 ? -5.411 -4.018 2.741 1.00 97.81 87 LEU A C 1
ATOM 709 O O . LEU A 1 87 ? -5.138 -2.876 3.125 1.00 97.81 87 LEU A O 1
ATOM 713 N N . HIS A 1 88 ? -4.726 -4.636 1.782 1.00 98.31 88 HIS A N 1
ATOM 714 C CA . HIS A 1 88 ? -3.606 -4.011 1.087 1.00 98.31 88 HIS A CA 1
ATOM 715 C C . HIS A 1 88 ? -4.054 -2.830 0.218 1.00 98.31 88 HIS A C 1
ATOM 717 O O . HIS A 1 88 ? -3.432 -1.768 0.257 1.00 98.31 88 HIS A O 1
ATOM 723 N N . ASN A 1 89 ? -5.186 -2.948 -0.473 1.00 98.44 89 ASN A N 1
ATOM 724 C CA . ASN A 1 89 ? -5.788 -1.847 -1.220 1.00 98.44 89 ASN A CA 1
ATOM 725 C C . ASN A 1 89 ? -6.195 -0.691 -0.296 1.00 98.44 89 ASN A C 1
ATOM 727 O O . ASN A 1 89 ? -5.939 0.474 -0.607 1.00 98.44 89 ASN A O 1
ATOM 731 N N . LEU A 1 90 ? -6.762 -0.981 0.879 1.00 98.38 90 LEU A N 1
ATOM 732 C CA . LEU A 1 90 ? -7.064 0.053 1.870 1.00 98.38 90 LEU A CA 1
ATOM 733 C C . LEU A 1 90 ? -5.791 0.733 2.400 1.00 98.38 90 LEU A C 1
ATOM 735 O O . LEU A 1 90 ? -5.782 1.953 2.586 1.00 98.38 90 LEU A O 1
ATOM 739 N N . LEU A 1 91 ? -4.710 -0.025 2.612 1.00 98.44 91 LEU A N 1
ATOM 740 C CA . LEU A 1 91 ? -3.406 0.528 2.980 1.00 98.44 91 LEU A CA 1
ATOM 741 C C . LEU A 1 91 ? -2.881 1.479 1.895 1.00 98.44 91 LEU A C 1
ATOM 743 O O . LEU A 1 91 ? -2.428 2.577 2.220 1.00 98.44 91 LEU A O 1
ATOM 747 N N . VAL A 1 92 ? -3.003 1.097 0.619 1.00 98.50 92 VAL A N 1
ATOM 748 C CA . VAL A 1 92 ? -2.640 1.939 -0.531 1.00 98.50 92 VAL A CA 1
ATOM 749 C C . VAL A 1 92 ? -3.440 3.241 -0.534 1.00 98.50 92 VAL A C 1
ATOM 751 O O . VAL A 1 92 ? -2.836 4.307 -0.634 1.00 98.50 92 VAL A O 1
ATOM 754 N N . VAL A 1 93 ? -4.766 3.193 -0.349 1.00 98.06 93 VAL A N 1
ATOM 755 C CA . VAL A 1 93 ? -5.619 4.398 -0.272 1.00 98.06 93 VAL A CA 1
ATOM 756 C C . VAL A 1 93 ? -5.174 5.323 0.859 1.00 98.06 93 VAL A C 1
ATOM 758 O O . VAL A 1 93 ? -4.957 6.518 0.643 1.00 98.06 93 VAL A O 1
ATOM 761 N N . LEU A 1 94 ? -4.992 4.781 2.065 1.00 98.19 94 LEU A N 1
ATOM 762 C CA . LEU A 1 94 ? -4.608 5.583 3.226 1.00 98.19 94 LEU A CA 1
ATOM 763 C C . LEU A 1 94 ? -3.202 6.172 3.078 1.00 98.19 94 LEU A C 1
ATOM 765 O O . LEU A 1 94 ? -2.979 7.334 3.423 1.00 98.19 94 LEU A O 1
ATOM 769 N N . TYR A 1 95 ? -2.243 5.418 2.544 1.00 98.44 95 TYR A N 1
ATOM 770 C CA . TYR A 1 95 ? -0.923 5.969 2.270 1.00 98.44 95 TYR A CA 1
ATOM 771 C C . TYR A 1 95 ? -0.953 7.014 1.155 1.00 98.44 95 TYR A C 1
ATOM 773 O O . TYR A 1 95 ? -0.320 8.056 1.315 1.00 98.44 95 TYR A O 1
ATOM 781 N N . ALA A 1 96 ? -1.702 6.798 0.073 1.00 98.19 96 ALA A N 1
ATOM 782 C CA . ALA A 1 96 ? -1.803 7.762 -1.018 1.00 98.19 96 ALA A CA 1
ATOM 783 C C . ALA A 1 96 ? -2.355 9.111 -0.543 1.00 98.19 96 ALA A C 1
ATOM 785 O O . ALA A 1 96 ? -1.829 10.163 -0.903 1.00 98.19 96 ALA A O 1
ATOM 786 N N . GLN A 1 97 ? -3.375 9.081 0.315 1.00 97.44 97 GLN A N 1
ATOM 787 C CA . GLN A 1 97 ? -4.005 10.291 0.826 1.00 97.44 97 GLN A CA 1
ATOM 788 C C . GLN A 1 97 ? -3.192 10.970 1.937 1.00 97.44 97 GLN A C 1
ATOM 790 O O . GLN A 1 97 ? -3.087 12.196 1.951 1.00 97.44 97 GLN A O 1
ATOM 795 N N . PHE A 1 98 ? -2.623 10.207 2.877 1.00 97.38 98 PHE A N 1
ATOM 796 C CA . PHE A 1 98 ? -2.074 10.773 4.117 1.00 97.38 98 PHE A CA 1
ATOM 797 C C . PHE A 1 98 ? -0.555 10.641 4.267 1.00 97.38 98 PHE A C 1
ATOM 799 O O . PHE A 1 98 ? 0.043 11.390 5.043 1.00 97.38 98 PHE A O 1
ATOM 806 N N . ARG A 1 99 ? 0.097 9.688 3.584 1.00 97.12 99 ARG A N 1
ATOM 807 C CA . ARG A 1 99 ? 1.542 9.399 3.713 1.00 97.12 99 ARG A CA 1
ATOM 808 C C . ARG A 1 99 ? 2.198 8.983 2.375 1.00 97.12 99 ARG A C 1
ATOM 810 O O . ARG A 1 99 ? 2.773 7.894 2.310 1.00 97.12 99 ARG A O 1
ATOM 817 N N . PRO A 1 100 ? 2.224 9.841 1.335 1.00 96.38 100 PRO A N 1
ATOM 818 C CA . PRO A 1 100 ? 2.703 9.454 0.000 1.00 96.38 100 PRO A CA 1
ATOM 819 C C . PRO A 1 100 ? 4.124 8.878 -0.052 1.00 96.38 100 PRO A C 1
ATOM 821 O O . PRO A 1 100 ? 4.400 7.969 -0.828 1.00 96.38 100 PRO A O 1
ATOM 824 N N . LYS A 1 101 ? 5.031 9.364 0.806 1.00 95.50 101 LYS A N 1
ATOM 825 C CA . LYS A 1 101 ? 6.400 8.826 0.897 1.00 95.50 101 LYS A CA 1
ATOM 826 C C . LYS A 1 101 ? 6.410 7.351 1.318 1.00 95.50 101 LYS A C 1
ATOM 828 O O . LYS A 1 101 ? 7.078 6.545 0.682 1.00 95.50 101 LYS A O 1
ATOM 833 N N . ARG A 1 102 ? 5.604 6.993 2.328 1.00 97.62 102 ARG A N 1
ATOM 834 C CA . ARG A 1 102 ? 5.481 5.605 2.806 1.00 97.62 102 ARG A CA 1
ATOM 835 C C . ARG A 1 102 ? 4.768 4.714 1.794 1.00 97.62 102 ARG A C 1
ATOM 837 O O . ARG A 1 102 ? 5.074 3.530 1.744 1.00 97.62 102 ARG A O 1
ATOM 844 N N . LEU A 1 103 ? 3.869 5.271 0.969 1.00 98.31 103 LEU A N 1
ATOM 845 C CA . LEU A 1 103 ? 3.286 4.522 -0.149 1.00 98.31 103 LEU A CA 1
ATOM 846 C C . LEU A 1 103 ? 4.391 4.006 -1.068 1.00 98.31 103 LEU A C 1
ATOM 848 O O . LEU A 1 103 ? 4.442 2.817 -1.343 1.00 98.31 103 LEU A O 1
ATOM 852 N N . HIS A 1 104 ? 5.273 4.895 -1.525 1.00 97.81 104 HIS A N 1
ATOM 853 C CA . HIS A 1 104 ? 6.326 4.520 -2.462 1.00 97.81 104 HIS A CA 1
ATOM 854 C C . HIS A 1 104 ? 7.256 3.447 -1.877 1.00 97.81 104 HIS A C 1
ATOM 856 O O . HIS A 1 104 ? 7.496 2.431 -2.518 1.00 97.81 104 HIS A O 1
ATOM 862 N N . GLU A 1 105 ? 7.702 3.621 -0.629 1.00 98.12 105 GLU A N 1
ATOM 863 C CA . GLU A 1 105 ? 8.511 2.623 0.090 1.00 98.12 105 GLU A CA 1
ATOM 864 C C . GLU A 1 105 ? 7.800 1.265 0.195 1.00 98.12 105 GLU A C 1
ATOM 866 O O . GLU A 1 105 ? 8.415 0.216 0.009 1.00 98.12 105 GLU A O 1
ATOM 871 N N . TYR A 1 106 ? 6.495 1.281 0.477 1.00 98.25 106 TYR A N 1
ATOM 872 C CA . TYR A 1 106 ? 5.679 0.077 0.568 1.00 98.25 106 TYR A CA 1
ATOM 873 C C . TYR A 1 106 ? 5.558 -0.648 -0.781 1.00 98.25 106 TYR A C 1
ATOM 875 O O . TYR A 1 106 ? 5.737 -1.865 -0.826 1.00 98.25 106 TYR A O 1
ATOM 883 N N . LEU A 1 107 ? 5.309 0.083 -1.872 1.00 98.06 107 LEU A N 1
ATOM 884 C CA . LEU A 1 107 ? 5.233 -0.486 -3.220 1.00 98.06 107 LEU A CA 1
ATOM 885 C C . LEU A 1 107 ? 6.572 -1.113 -3.629 1.00 98.06 107 LEU A C 1
ATOM 887 O O . LEU A 1 107 ? 6.591 -2.266 -4.046 1.00 98.06 107 LEU A O 1
ATOM 891 N N . VAL A 1 108 ? 7.685 -0.402 -3.405 1.00 97.06 108 VAL A N 1
ATOM 892 C CA . VAL A 1 108 ? 9.044 -0.906 -3.674 1.00 97.06 108 VAL A CA 1
ATOM 893 C C . VAL A 1 108 ? 9.338 -2.177 -2.880 1.00 97.06 108 VAL A C 1
ATOM 895 O O . VAL A 1 108 ? 9.896 -3.128 -3.422 1.00 97.06 108 VAL A O 1
ATOM 898 N N . LYS A 1 109 ? 8.924 -2.229 -1.608 1.00 96.94 109 LYS A N 1
ATOM 899 C CA . LYS A 1 109 ? 9.091 -3.415 -0.758 1.00 96.94 109 LYS A CA 1
ATOM 900 C C . LYS A 1 109 ? 8.305 -4.630 -1.264 1.00 96.94 109 LYS A C 1
ATOM 902 O O . LYS A 1 109 ? 8.749 -5.752 -1.040 1.00 96.94 109 LYS A O 1
ATOM 907 N N . CYS A 1 110 ? 7.149 -4.428 -1.900 1.00 96.12 110 CYS A N 1
ATOM 908 C CA . CYS A 1 110 ? 6.366 -5.526 -2.477 1.00 96.12 110 CYS A CA 1
ATOM 909 C C . CYS A 1 110 ? 7.025 -6.119 -3.731 1.00 96.12 110 CYS A C 1
ATOM 911 O O . CYS A 1 110 ? 6.774 -7.276 -4.050 1.00 96.12 110 CYS A O 1
ATOM 913 N N . GLY A 1 111 ? 7.890 -5.354 -4.401 1.00 95.44 111 GLY A N 1
ATOM 914 C CA . GLY A 1 111 ? 8.648 -5.806 -5.559 1.00 95.44 111 GLY A CA 1
ATOM 915 C C . GLY A 1 111 ? 7.941 -5.578 -6.896 1.00 95.44 111 GLY A C 1
ATOM 916 O O . GLY A 1 111 ? 6.862 -4.990 -6.972 1.00 95.44 111 GLY A O 1
ATOM 917 N N . LEU A 1 112 ? 8.607 -6.031 -7.962 1.00 93.69 112 LEU A N 1
ATOM 918 C CA . LEU A 1 112 ? 8.204 -5.826 -9.359 1.00 93.69 112 LEU A CA 1
ATOM 919 C C . LEU A 1 112 ? 7.403 -6.994 -9.953 1.00 93.69 112 LEU A C 1
ATOM 921 O O . LEU A 1 112 ? 6.805 -6.842 -11.015 1.00 93.69 112 LEU A O 1
ATOM 925 N N . ASP A 1 113 ? 7.391 -8.155 -9.296 1.00 93.62 113 ASP A N 1
ATOM 926 C CA . ASP A 1 113 ? 6.650 -9.317 -9.778 1.00 93.62 113 ASP A CA 1
ATOM 927 C C . ASP A 1 113 ? 5.145 -9.122 -9.561 1.00 93.62 113 ASP A C 1
ATOM 929 O O . ASP A 1 113 ? 4.624 -9.265 -8.451 1.00 93.62 113 ASP A O 1
ATOM 933 N N . LYS A 1 114 ? 4.436 -8.845 -10.659 1.00 93.06 114 LYS A N 1
ATOM 934 C CA . LYS A 1 114 ? 2.979 -8.672 -10.694 1.00 93.06 114 LYS A CA 1
ATOM 935 C C . LYS A 1 114 ? 2.186 -9.853 -10.127 1.00 93.06 114 LYS A C 1
ATOM 937 O O . LYS A 1 114 ? 1.022 -9.674 -9.787 1.00 93.06 114 LYS A O 1
ATOM 942 N N . THR A 1 115 ? 2.770 -11.051 -10.052 1.00 93.00 115 THR A N 1
ATOM 943 C CA . THR A 1 115 ? 2.105 -12.243 -9.500 1.00 93.00 115 THR A CA 1
ATOM 944 C C . THR A 1 115 ? 2.287 -12.392 -7.990 1.00 93.00 115 THR A C 1
ATOM 946 O O . THR A 1 115 ? 1.514 -13.106 -7.354 1.00 93.00 115 THR A O 1
ATOM 949 N N . ALA A 1 116 ? 3.270 -11.695 -7.414 1.00 94.75 116 ALA A N 1
ATOM 950 C CA . ALA A 1 116 ? 3.626 -11.777 -6.000 1.00 94.75 116 ALA A CA 1
ATOM 951 C C . ALA A 1 116 ? 3.169 -10.560 -5.176 1.00 94.75 116 ALA A C 1
ATOM 953 O O . ALA A 1 116 ? 3.175 -10.615 -3.944 1.00 94.75 116 ALA A O 1
ATOM 954 N N . ILE A 1 117 ? 2.778 -9.457 -5.824 1.00 96.88 117 ILE A N 1
ATOM 955 C CA . ILE A 1 117 ? 2.268 -8.274 -5.121 1.00 96.88 117 ILE A CA 1
ATOM 956 C C . ILE A 1 117 ? 0.947 -8.582 -4.385 1.00 96.88 117 ILE A C 1
ATOM 958 O O . ILE A 1 117 ? 0.079 -9.269 -4.923 1.00 96.88 117 ILE A O 1
ATOM 962 N N . PRO A 1 118 ? 0.744 -8.051 -3.165 1.00 97.00 118 PRO A N 1
ATOM 963 C CA . PRO A 1 118 ? -0.422 -8.391 -2.347 1.00 97.00 118 PRO A CA 1
ATOM 964 C C . PRO A 1 118 ? -1.619 -7.440 -2.546 1.00 97.00 118 PRO A C 1
ATOM 966 O O . PRO A 1 118 ? -2.600 -7.521 -1.811 1.00 97.00 118 PRO A O 1
ATOM 969 N N . TYR A 1 119 ? -1.533 -6.504 -3.494 1.00 97.94 119 TYR A N 1
ATOM 970 C CA . TYR A 1 119 ? -2.563 -5.510 -3.812 1.00 97.94 119 TYR A CA 1
ATOM 971 C C . TYR A 1 119 ? -3.022 -5.645 -5.267 1.00 97.94 119 TYR A C 1
ATOM 973 O O . TYR A 1 119 ? -2.325 -6.215 -6.104 1.00 97.94 119 TYR A O 1
ATOM 981 N N . ASP A 1 120 ? -4.180 -5.070 -5.583 1.00 98.31 120 ASP A N 1
ATOM 982 C CA . ASP A 1 120 ? -4.667 -4.988 -6.960 1.00 98.31 120 ASP A CA 1
ATOM 983 C C . ASP A 1 120 ? -3.904 -3.887 -7.716 1.00 98.31 120 ASP A C 1
ATOM 985 O O . ASP A 1 120 ? -3.943 -2.708 -7.345 1.00 98.31 120 ASP A O 1
ATOM 989 N N . LEU A 1 121 ? -3.164 -4.282 -8.754 1.00 98.06 121 LEU A N 1
ATOM 990 C CA . LEU A 1 121 ? -2.262 -3.401 -9.500 1.00 98.06 121 LEU A CA 1
ATOM 991 C C . LEU A 1 121 ? -3.002 -2.244 -10.181 1.00 98.06 121 LEU A C 1
ATOM 993 O O . LEU A 1 121 ? -2.596 -1.084 -10.059 1.00 98.06 121 LEU A O 1
ATOM 997 N N . ASP A 1 122 ? -4.117 -2.543 -10.847 1.00 97.81 122 ASP A N 1
ATOM 998 C CA . ASP A 1 122 ? -4.920 -1.546 -11.552 1.00 97.81 122 ASP A CA 1
ATOM 999 C C . ASP A 1 122 ? -5.551 -0.549 -10.575 1.00 97.81 122 ASP A C 1
ATOM 1001 O O . ASP A 1 122 ? -5.627 0.654 -10.842 1.00 97.81 122 ASP A O 1
ATOM 1005 N N . PHE A 1 123 ? -6.004 -1.030 -9.418 1.00 98.25 123 PHE A N 1
ATOM 1006 C CA . PHE A 1 123 ? -6.510 -0.205 -8.335 1.00 98.25 123 PHE A CA 1
ATOM 1007 C C . PHE A 1 123 ? -5.421 0.723 -7.799 1.00 98.25 123 PHE A C 1
ATOM 1009 O O . PHE A 1 123 ? -5.642 1.935 -7.751 1.00 98.25 123 PHE A O 1
ATOM 1016 N N . ALA A 1 124 ? -4.239 0.193 -7.474 1.00 98.44 124 ALA A N 1
ATOM 1017 C CA . ALA A 1 1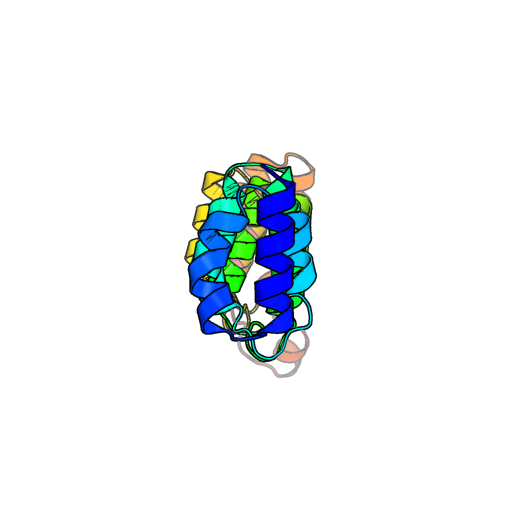24 ? -3.121 0.988 -6.975 1.00 98.44 124 ALA A CA 1
ATOM 1018 C C . ALA A 1 124 ? -2.695 2.078 -7.973 1.00 98.44 124 ALA A C 1
ATOM 1020 O O . ALA A 1 124 ? -2.456 3.222 -7.568 1.00 98.44 124 ALA A O 1
ATOM 1021 N N . LEU A 1 125 ? -2.671 1.761 -9.273 1.00 98.12 125 LEU A N 1
ATOM 1022 C CA . LEU A 1 125 ? -2.406 2.724 -10.343 1.00 98.12 125 LEU A CA 1
ATOM 1023 C C . LEU A 1 125 ? -3.444 3.844 -10.373 1.00 98.12 125 LEU A C 1
ATOM 1025 O O . LEU A 1 125 ? -3.080 5.022 -10.314 1.00 98.12 125 LEU A O 1
ATOM 1029 N N . ARG A 1 126 ? -4.738 3.495 -10.411 1.00 98.31 126 ARG A N 1
ATOM 1030 C CA . ARG A 1 126 ? -5.827 4.486 -10.397 1.00 98.31 126 ARG A CA 1
ATOM 1031 C C . ARG A 1 126 ? -5.732 5.396 -9.175 1.00 98.31 126 ARG A C 1
ATOM 1033 O O . ARG A 1 126 ? -5.861 6.612 -9.316 1.00 98.31 126 ARG A O 1
ATOM 1040 N N . THR A 1 127 ? -5.454 4.834 -7.999 1.00 98.31 127 THR A N 1
ATOM 1041 C CA . THR A 1 127 ? -5.278 5.604 -6.762 1.00 98.31 127 THR A CA 1
ATOM 1042 C C . THR A 1 127 ? -4.083 6.557 -6.854 1.00 98.31 127 THR A C 1
ATOM 1044 O O . THR A 1 127 ? -4.228 7.741 -6.549 1.00 98.31 127 THR A O 1
ATOM 1047 N N . CYS A 1 128 ? -2.915 6.098 -7.314 1.00 98.19 128 CYS A N 1
ATOM 1048 C CA . CYS A 1 128 ? -1.733 6.958 -7.442 1.00 98.19 128 CYS A CA 1
ATOM 1049 C C . CYS A 1 128 ? -1.960 8.105 -8.435 1.00 98.19 128 CYS A C 1
ATOM 1051 O O . CYS A 1 128 ? -1.622 9.250 -8.132 1.00 98.19 128 CYS A O 1
ATOM 1053 N N . VAL A 1 129 ? -2.589 7.829 -9.581 1.00 97.19 129 VAL A N 1
ATOM 1054 C CA . VAL A 1 129 ? -2.938 8.849 -10.583 1.00 97.19 129 VAL A CA 1
ATOM 1055 C C . VAL A 1 129 ? -3.925 9.868 -10.011 1.00 97.19 129 VAL A C 1
ATOM 1057 O O . VAL A 1 129 ? -3.696 11.072 -10.133 1.00 97.19 129 VAL A O 1
ATOM 1060 N N . GLN A 1 130 ? -4.981 9.415 -9.326 1.00 97.44 130 GLN A N 1
ATOM 1061 C CA . GLN A 1 130 ? -5.969 10.293 -8.691 1.00 97.44 130 GLN A CA 1
ATOM 1062 C C . GLN A 1 130 ? -5.326 11.248 -7.672 1.00 97.44 130 GLN A C 1
ATOM 1064 O O . GLN A 1 130 ? -5.692 12.422 -7.606 1.00 97.44 130 GLN A O 1
ATOM 1069 N N . HIS A 1 131 ? -4.346 10.763 -6.907 1.00 97.25 131 HIS A N 1
ATOM 1070 C CA . HIS A 1 131 ? -3.610 11.552 -5.917 1.00 97.25 131 HIS A CA 1
ATOM 1071 C C . HIS A 1 131 ? -2.373 12.277 -6.484 1.00 97.25 131 HIS A C 1
ATOM 1073 O O . HIS A 1 131 ? -1.652 12.915 -5.719 1.00 97.25 131 HIS A O 1
ATOM 1079 N N . LYS A 1 132 ? -2.136 12.227 -7.806 1.00 97.00 132 LYS A N 1
ATOM 1080 C CA . LYS A 1 132 ? -0.981 12.839 -8.496 1.00 97.00 132 LYS A CA 1
ATOM 1081 C C . LYS A 1 132 ? 0.377 12.387 -7.938 1.00 97.00 132 LYS A C 1
ATOM 1083 O O . LYS A 1 132 ? 1.304 13.177 -7.786 1.00 97.00 132 LYS A O 1
ATOM 1088 N N . LEU A 1 133 ? 0.496 11.102 -7.613 1.00 97.44 133 LEU A N 1
ATOM 1089 C CA . LEU A 1 133 ? 1.700 10.503 -7.035 1.00 97.44 133 LEU A CA 1
ATOM 1090 C C . LEU A 1 133 ? 2.626 9.969 -8.127 1.00 97.44 133 LEU A C 1
ATOM 1092 O O . LEU A 1 133 ? 2.849 8.767 -8.230 1.00 97.44 133 LEU A O 1
ATOM 1096 N N . GLU A 1 134 ? 3.170 10.874 -8.937 1.00 97.00 134 GLU A N 1
ATOM 1097 C CA . GLU A 1 134 ? 3.890 10.556 -10.179 1.00 97.00 134 GLU A CA 1
ATOM 1098 C C . GLU A 1 134 ? 5.017 9.535 -9.981 1.00 97.00 134 GLU A C 1
ATOM 1100 O O . GLU A 1 134 ? 5.124 8.594 -10.760 1.00 97.00 134 GLU A O 1
ATOM 1105 N N . LYS A 1 135 ? 5.793 9.636 -8.893 1.00 96.06 135 LYS A N 1
ATOM 1106 C CA . LYS A 1 135 ? 6.911 8.714 -8.622 1.00 96.06 135 LYS A CA 1
ATOM 1107 C C . LYS A 1 135 ? 6.424 7.283 -8.376 1.00 96.06 135 LYS A C 1
ATOM 1109 O O . LYS A 1 135 ? 7.009 6.324 -8.870 1.00 96.06 135 LYS A O 1
ATOM 1114 N N . SER A 1 136 ? 5.338 7.136 -7.619 1.00 97.81 136 SER A N 1
ATOM 1115 C CA . SER A 1 136 ? 4.698 5.837 -7.393 1.00 97.81 136 SER A CA 1
ATOM 1116 C C . SER A 1 136 ? 4.014 5.323 -8.658 1.00 97.81 136 SER A C 1
ATOM 1118 O O . SER A 1 136 ? 4.063 4.127 -8.916 1.00 97.81 136 SER A O 1
ATOM 1120 N N . THR A 1 137 ? 3.432 6.207 -9.472 1.00 98.19 137 THR A N 1
ATOM 1121 C CA . THR A 1 137 ? 2.830 5.838 -10.759 1.00 98.19 137 THR A CA 1
ATOM 1122 C C . THR A 1 137 ? 3.873 5.300 -11.739 1.00 98.19 137 THR A C 1
ATOM 1124 O O . THR A 1 137 ? 3.640 4.249 -12.324 1.00 98.19 137 THR A O 1
ATOM 1127 N N . VAL A 1 138 ? 5.036 5.954 -11.875 1.00 97.62 138 VAL A N 1
ATOM 1128 C CA . VAL A 1 138 ? 6.158 5.452 -12.696 1.00 97.62 138 VAL A CA 1
ATOM 1129 C C . VAL A 1 138 ? 6.563 4.049 -12.238 1.00 97.62 138 VAL A C 1
ATOM 1131 O O . VAL A 1 138 ? 6.647 3.140 -13.057 1.00 97.62 138 VAL A O 1
ATOM 1134 N N . TYR A 1 139 ? 6.730 3.846 -10.926 1.00 97.75 139 TYR A N 1
ATOM 1135 C CA . TYR A 1 139 ? 7.066 2.530 -10.379 1.00 97.75 139 TYR A CA 1
ATOM 1136 C C . TYR A 1 139 ? 6.011 1.466 -10.720 1.00 97.75 139 TYR A C 1
ATOM 1138 O O . TYR A 1 139 ? 6.348 0.385 -11.193 1.00 97.75 139 TYR A O 1
ATOM 1146 N N . LEU A 1 140 ? 4.725 1.774 -10.538 1.00 97.94 140 LEU A N 1
ATOM 1147 C CA . LEU A 1 140 ? 3.636 0.844 -10.847 1.00 97.94 140 LEU A CA 1
ATOM 1148 C C . LEU A 1 140 ? 3.490 0.559 -12.350 1.00 97.94 140 LEU A C 1
ATOM 1150 O O . LEU A 1 140 ? 3.078 -0.541 -12.719 1.00 97.94 140 LEU A O 1
ATOM 1154 N N . TYR A 1 141 ? 3.850 1.499 -13.228 1.00 97.94 141 TYR A N 1
ATOM 1155 C CA . TYR A 1 141 ? 3.954 1.225 -14.662 1.00 97.94 141 TYR A CA 1
ATOM 1156 C C . TYR A 1 141 ? 5.043 0.196 -14.961 1.00 97.94 141 TYR A C 1
ATOM 1158 O O . TYR A 1 141 ? 4.807 -0.691 -15.777 1.00 97.94 141 TYR A O 1
ATOM 1166 N N . CYS A 1 142 ? 6.176 0.230 -14.255 1.00 96.62 142 CYS A N 1
ATOM 1167 C CA . CYS A 1 142 ? 7.191 -0.820 -14.363 1.00 96.62 142 CYS A CA 1
ATOM 1168 C C . CYS A 1 142 ? 6.685 -2.176 -13.856 1.00 96.62 142 CYS A C 1
ATOM 1170 O O . CYS A 1 142 ? 6.880 -3.177 -14.539 1.00 96.62 142 CYS A O 1
ATOM 1172 N N . VAL A 1 143 ? 5.975 -2.216 -12.719 1.00 96.75 143 VAL A N 1
ATOM 1173 C CA . VAL A 1 143 ? 5.320 -3.447 -12.213 1.00 96.75 143 VAL A CA 1
ATOM 1174 C C . VAL A 1 143 ? 4.326 -4.006 -13.243 1.00 96.75 143 VAL A C 1
ATOM 1176 O O . VAL A 1 143 ? 4.205 -5.215 -13.420 1.00 96.75 143 VAL A O 1
ATOM 1179 N N . SER A 1 144 ? 3.637 -3.120 -13.964 1.00 95.88 144 SER A N 1
ATOM 1180 C CA . SER A 1 144 ? 2.695 -3.473 -15.036 1.00 95.88 144 SER A CA 1
ATOM 1181 C C . SER A 1 144 ? 3.370 -3.771 -16.379 1.00 95.88 144 SER A C 1
ATOM 1183 O O . SER A 1 144 ? 2.673 -3.994 -17.365 1.00 95.88 144 SER A O 1
ATOM 1185 N N . GLU A 1 145 ? 4.706 -3.739 -16.447 1.00 94.50 145 GLU A N 1
ATOM 1186 C CA . GLU A 1 145 ? 5.509 -3.934 -17.665 1.00 94.50 145 GLU A CA 1
ATOM 1187 C C . GLU A 1 145 ? 5.235 -2.884 -18.769 1.00 94.50 145 GLU A C 1
ATOM 1189 O O . GLU A 1 145 ? 5.602 -3.053 -19.934 1.00 94.50 145 GLU A O 1
ATOM 1194 N N . MET A 1 146 ? 4.639 -1.745 -18.402 1.00 95.19 146 MET A N 1
ATOM 1195 C CA . MET A 1 146 ? 4.342 -0.606 -19.278 1.00 95.19 146 MET A CA 1
ATOM 1196 C C . MET A 1 146 ? 5.513 0.390 -19.301 1.00 95.19 146 MET A C 1
ATOM 1198 O O . MET A 1 146 ? 5.377 1.567 -18.967 1.00 95.19 146 MET A O 1
ATOM 1202 N N . PHE A 1 147 ? 6.698 -0.077 -19.703 1.00 95.31 147 PHE A N 1
ATOM 1203 C CA . PHE A 1 147 ? 7.937 0.719 -19.650 1.00 95.31 147 PHE A CA 1
ATOM 1204 C C . PHE A 1 147 ? 7.909 1.983 -20.513 1.00 95.31 147 PHE A C 1
ATOM 1206 O O . PHE A 1 147 ? 8.537 2.980 -20.168 1.00 95.31 147 PHE A O 1
ATOM 1213 N N . SER A 1 148 ? 7.169 1.965 -21.626 1.00 95.31 148 SER A N 1
ATOM 1214 C CA . SER A 1 148 ? 6.997 3.151 -22.473 1.00 95.31 148 SER A CA 1
ATOM 1215 C C . SER A 1 148 ? 6.332 4.289 -21.705 1.00 95.31 148 SER A C 1
ATOM 1217 O O . SER A 1 148 ? 6.847 5.404 -21.710 1.00 95.31 148 SER A O 1
ATOM 1219 N N . ASP A 1 149 ? 5.223 3.996 -21.026 1.00 96.25 149 ASP A N 1
ATOM 1220 C CA . ASP A 1 149 ? 4.476 4.986 -20.251 1.00 96.25 149 ASP A CA 1
ATOM 1221 C C . ASP A 1 149 ? 5.246 5.408 -18.994 1.00 96.25 149 ASP A C 1
ATOM 1223 O O . ASP A 1 149 ? 5.201 6.575 -18.605 1.00 96.25 149 ASP A O 1
ATOM 1227 N N . ALA A 1 150 ? 6.005 4.484 -18.389 1.00 96.75 150 ALA A N 1
ATOM 12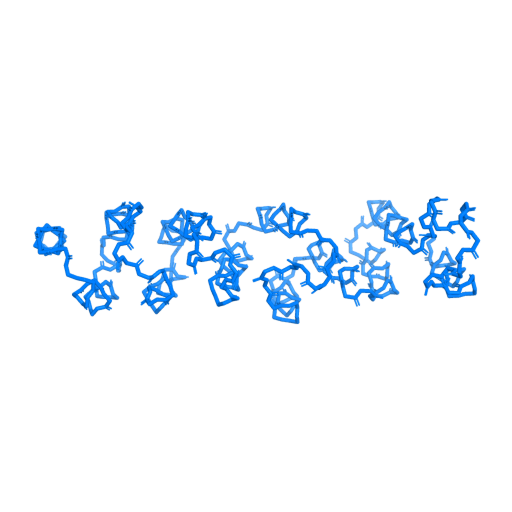28 C CA . ALA A 1 150 ? 6.909 4.777 -17.277 1.00 96.75 150 ALA A CA 1
ATOM 1229 C C . ALA A 1 150 ? 7.966 5.823 -17.660 1.00 96.75 150 ALA A C 1
ATOM 1231 O O . ALA A 1 150 ? 8.104 6.833 -16.968 1.00 96.75 150 ALA A O 1
ATOM 1232 N N . VAL A 1 151 ? 8.667 5.617 -18.782 1.00 96.62 151 VAL A N 1
ATOM 1233 C CA . VAL A 1 151 ? 9.693 6.543 -19.287 1.00 96.62 151 VAL A CA 1
ATOM 1234 C C . VAL A 1 151 ? 9.084 7.886 -19.684 1.00 96.62 151 VAL A C 1
ATOM 1236 O O . VAL A 1 151 ? 9.594 8.927 -19.269 1.00 96.62 151 VAL A O 1
ATOM 1239 N N . ASP A 1 152 ? 7.969 7.880 -20.419 1.00 96.25 152 ASP A N 1
ATOM 1240 C CA . ASP A 1 152 ? 7.304 9.116 -20.846 1.00 96.25 152 ASP A CA 1
ATOM 1241 C C . ASP A 1 152 ? 6.854 9.956 -19.638 1.00 96.25 152 ASP A C 1
ATOM 1243 O O . ASP A 1 152 ? 7.045 11.176 -19.611 1.00 96.25 152 ASP A O 1
ATOM 1247 N N . LEU A 1 153 ? 6.292 9.313 -18.607 1.00 96.62 153 LEU A N 1
ATOM 1248 C CA . LEU A 1 153 ? 5.890 9.995 -17.379 1.00 96.62 153 LEU A CA 1
ATOM 1249 C C . LEU A 1 153 ? 7.101 10.499 -16.585 1.00 96.62 153 LEU A C 1
ATOM 1251 O O . LEU A 1 153 ? 7.072 11.636 -16.116 1.00 96.62 153 LEU A O 1
ATOM 1255 N N . ALA A 1 154 ? 8.163 9.698 -16.459 1.00 97.00 154 ALA A N 1
ATOM 1256 C CA . ALA A 1 154 ? 9.370 10.078 -15.728 1.00 97.00 154 ALA A CA 1
ATOM 1257 C C . ALA A 1 154 ? 10.024 11.336 -16.321 1.00 97.00 154 ALA A C 1
ATOM 1259 O O . ALA A 1 154 ? 10.274 12.304 -15.598 1.00 97.00 154 ALA A O 1
ATOM 1260 N N . LEU A 1 155 ? 10.225 11.354 -17.643 1.00 95.81 155 LEU A N 1
ATOM 1261 C CA . LEU A 1 155 ? 10.816 12.486 -18.362 1.00 95.81 155 LEU A CA 1
ATOM 1262 C C . LEU A 1 155 ? 9.941 13.741 -18.281 1.00 95.81 155 LEU A C 1
ATOM 1264 O O . LEU A 1 155 ? 10.454 14.854 -18.176 1.00 95.81 155 LEU A O 1
ATOM 1268 N N . LYS A 1 156 ? 8.614 13.573 -18.297 1.00 95.69 156 LYS A N 1
ATOM 1269 C CA . LYS A 1 156 ? 7.665 14.687 -18.216 1.00 95.69 156 LYS A CA 1
ATOM 1270 C C . LYS A 1 156 ? 7.573 15.303 -16.818 1.00 95.69 156 LYS A C 1
ATOM 1272 O O . LYS A 1 156 ? 7.388 16.513 -16.712 1.00 95.69 156 LYS A O 1
ATOM 1277 N N . ALA A 1 157 ? 7.630 14.488 -15.767 1.00 93.75 157 ALA A N 1
ATOM 1278 C CA . ALA A 1 157 ? 7.309 14.913 -14.404 1.00 93.75 157 ALA A CA 1
ATOM 1279 C C . ALA A 1 157 ? 8.525 15.382 -13.584 1.00 93.75 157 ALA A C 1
ATOM 1281 O O . ALA A 1 157 ? 8.364 16.197 -12.678 1.00 93.75 157 ALA A O 1
ATOM 1282 N N . PHE A 1 158 ? 9.737 14.897 -13.885 1.00 91.38 158 PHE A N 1
ATOM 1283 C CA . PHE A 1 158 ? 10.862 14.980 -12.940 1.00 91.38 158 PHE A CA 1
ATOM 1284 C C . PHE A 1 158 ? 12.124 15.705 -13.433 1.00 91.38 158 PHE A C 1
ATOM 1286 O O . PHE A 1 158 ? 13.161 15.614 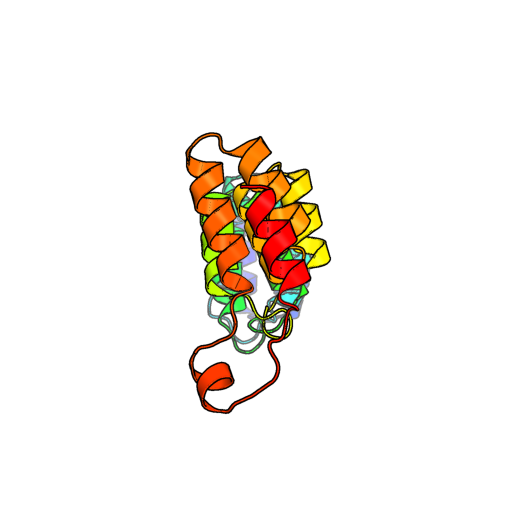-12.779 1.00 91.38 158 PHE A O 1
ATOM 1293 N N . ASN A 1 159 ? 12.066 16.470 -14.529 1.00 89.31 159 ASN A N 1
ATOM 1294 C CA . ASN A 1 159 ? 13.207 17.241 -15.058 1.00 89.31 159 ASN A CA 1
ATOM 1295 C C . ASN A 1 159 ? 14.509 16.398 -15.098 1.00 89.31 159 ASN A C 1
ATOM 1297 O O . ASN A 1 159 ? 14.537 15.340 -15.723 1.00 89.31 159 ASN A O 1
ATOM 1301 N N . GLU A 1 160 ? 15.572 16.832 -14.409 1.00 86.81 160 GLU A N 1
ATOM 1302 C CA . GLU A 1 160 ? 16.868 16.138 -14.344 1.00 86.81 160 GLU A CA 1
ATOM 1303 C C . GLU A 1 160 ? 16.774 14.750 -13.687 1.00 86.81 160 GLU A C 1
ATOM 1305 O O . GLU A 1 160 ? 17.376 13.793 -14.175 1.00 86.81 160 GLU A O 1
ATOM 1310 N N . GLU A 1 161 ? 15.969 14.602 -12.628 1.00 90.31 161 GLU A N 1
ATOM 1311 C CA . GLU A 1 161 ? 15.730 13.306 -11.971 1.00 90.31 161 GLU A CA 1
ATOM 1312 C C . GLU A 1 161 ? 14.946 12.344 -12.879 1.00 90.31 161 GLU A C 1
ATOM 1314 O O . GLU A 1 161 ? 15.075 11.122 -12.764 1.00 90.31 161 GLU A O 1
ATOM 1319 N N . GLY A 1 162 ? 14.168 12.889 -13.820 1.00 92.12 162 GLY A N 1
ATOM 1320 C CA . GLY A 1 162 ? 13.384 12.128 -14.789 1.00 92.12 162 GLY A CA 1
ATOM 1321 C C . GLY A 1 162 ? 14.240 11.278 -15.716 1.00 92.12 162 GLY A C 1
ATOM 1322 O O . GLY A 1 162 ? 13.873 10.141 -16.001 1.00 92.12 162 GLY A O 1
ATOM 1323 N N . ILE A 1 163 ? 15.409 11.780 -16.123 1.00 93.50 163 ILE A N 1
ATOM 1324 C CA . ILE A 1 163 ? 16.352 11.033 -16.968 1.00 93.50 163 ILE A CA 1
ATOM 1325 C C . ILE A 1 163 ? 16.887 9.816 -16.210 1.00 93.50 163 ILE A C 1
ATOM 1327 O O . ILE A 1 163 ? 16.951 8.721 -16.764 1.00 93.50 163 ILE A O 1
ATOM 1331 N N . THR A 1 164 ? 17.254 9.986 -14.939 1.00 95.38 164 THR A N 1
ATOM 1332 C CA . THR A 1 164 ? 17.763 8.888 -14.105 1.00 95.38 164 THR A CA 1
ATOM 1333 C C . THR A 1 164 ? 16.696 7.816 -13.908 1.00 95.38 164 THR A C 1
ATOM 1335 O O . THR A 1 164 ? 16.956 6.648 -14.182 1.00 95.38 164 THR A O 1
ATOM 1338 N N . MET A 1 165 ? 15.471 8.210 -13.545 1.00 93.88 165 MET A N 1
ATOM 1339 C CA . MET A 1 165 ? 14.359 7.265 -13.397 1.00 93.88 165 MET A CA 1
ATOM 1340 C C . MET A 1 165 ? 14.004 6.573 -14.714 1.00 93.88 165 MET A C 1
ATOM 1342 O O . MET A 1 165 ? 13.751 5.373 -14.724 1.00 93.88 165 MET A O 1
ATOM 1346 N N . ALA A 1 166 ? 14.021 7.291 -15.837 1.00 94.81 166 ALA A N 1
ATOM 1347 C CA . ALA A 1 166 ? 13.769 6.695 -17.142 1.00 94.81 166 ALA A CA 1
ATOM 1348 C C . ALA A 1 166 ? 14.814 5.625 -17.496 1.00 94.81 166 ALA A C 1
ATOM 1350 O O . ALA A 1 166 ? 14.451 4.554 -17.983 1.00 94.81 166 ALA A O 1
ATOM 1351 N N . LYS A 1 167 ? 16.098 5.874 -17.200 1.00 94.88 167 LYS A N 1
ATOM 1352 C CA . LYS A 1 167 ? 17.171 4.883 -17.385 1.00 94.88 167 LYS A CA 1
ATOM 1353 C C . LYS A 1 167 ? 16.965 3.661 -16.501 1.00 94.88 167 LYS A C 1
ATOM 1355 O O . LYS A 1 167 ? 17.082 2.545 -16.994 1.00 94.88 167 LYS A O 1
ATOM 1360 N N . GLU A 1 168 ? 16.617 3.857 -15.230 1.00 94.38 168 GLU A N 1
ATOM 1361 C CA . GLU A 1 168 ? 16.292 2.757 -14.313 1.00 94.38 168 GLU A CA 1
ATOM 1362 C C . GLU A 1 168 ? 15.132 1.906 -14.849 1.00 94.38 168 GLU A C 1
ATOM 1364 O O . GLU A 1 168 ? 15.234 0.683 -14.876 1.00 94.38 168 GLU A O 1
ATOM 1369 N N . CYS A 1 169 ? 14.066 2.537 -15.357 1.00 93.75 169 CYS A N 1
ATOM 1370 C CA . CYS A 1 169 ? 12.938 1.834 -15.974 1.00 93.75 169 CYS A CA 1
ATOM 1371 C C . CYS A 1 169 ? 13.363 1.046 -17.222 1.00 93.75 169 CYS A C 1
ATOM 1373 O O . CYS A 1 169 ? 12.940 -0.092 -17.406 1.00 93.75 169 CYS A O 1
ATOM 1375 N N . ALA A 1 170 ? 14.201 1.630 -18.083 1.00 93.38 170 ALA A N 1
ATOM 1376 C CA . ALA A 1 170 ? 14.680 0.971 -19.297 1.00 93.38 170 ALA A CA 1
ATOM 1377 C C . ALA A 1 170 ? 15.599 -0.225 -18.990 1.00 93.38 170 ALA A C 1
ATOM 1379 O O . ALA A 1 170 ? 15.512 -1.248 -19.669 1.00 93.38 170 ALA A O 1
ATOM 1380 N N . HIS A 1 171 ? 16.430 -0.125 -17.950 1.00 93.44 171 HIS A N 1
ATOM 1381 C CA . HIS A 1 171 ? 17.301 -1.214 -17.501 1.00 93.44 171 HIS A CA 1
ATOM 1382 C C . HIS A 1 171 ? 16.535 -2.423 -16.961 1.00 93.44 171 HIS A C 1
ATOM 1384 O O . HIS A 1 171 ? 17.002 -3.544 -17.112 1.00 93.44 171 HIS A O 1
ATOM 1390 N N . MET A 1 172 ? 15.329 -2.242 -16.416 1.00 90.62 172 MET A N 1
ATOM 1391 C CA . MET A 1 172 ? 14.472 -3.368 -16.005 1.00 90.62 172 MET A CA 1
ATOM 1392 C C . MET A 1 172 ? 14.035 -4.265 -17.177 1.00 90.62 172 MET A C 1
ATOM 1394 O O . MET A 1 172 ? 13.472 -5.335 -16.960 1.00 90.62 172 MET A O 1
ATOM 1398 N N . MET A 1 173 ? 14.249 -3.825 -18.420 1.00 91.12 173 MET A N 1
ATOM 1399 C CA . MET A 1 173 ? 13.993 -4.626 -19.616 1.00 91.12 173 MET A CA 1
ATOM 1400 C C . MET A 1 173 ? 15.225 -5.393 -20.105 1.00 91.12 173 MET A C 1
ATOM 1402 O O . MET A 1 173 ? 15.111 -6.168 -21.060 1.00 91.12 173 MET A O 1
ATOM 1406 N N . ASP A 1 174 ? 16.404 -5.130 -19.540 1.00 89.31 174 ASP A N 1
ATOM 1407 C CA . ASP A 1 174 ? 17.607 -5.874 -19.883 1.00 89.31 174 ASP A CA 1
ATOM 1408 C C . ASP A 1 174 ? 17.473 -7.322 -19.373 1.00 89.31 174 ASP A C 1
ATOM 1410 O O . ASP A 1 174 ? 16.845 -7.555 -18.342 1.00 89.31 174 ASP A O 1
ATOM 1414 N N . PRO A 1 175 ? 17.971 -8.315 -20.129 1.00 85.25 175 PRO A N 1
ATOM 1415 C CA . PRO A 1 175 ? 17.879 -9.709 -19.720 1.00 85.25 175 PRO A CA 1
ATOM 1416 C C . PRO A 1 175 ? 18.736 -9.952 -18.479 1.00 85.25 175 PRO A C 1
ATOM 1418 O O . PRO A 1 175 ? 19.829 -9.391 -18.365 1.00 85.25 175 PRO A O 1
ATOM 1421 N N . ASP A 1 176 ? 18.260 -10.824 -17.596 1.00 85.81 176 ASP A N 1
ATOM 1422 C CA . ASP A 1 176 ? 19.017 -11.243 -16.423 1.00 85.81 176 ASP A CA 1
ATOM 1423 C C . ASP A 1 176 ? 20.320 -11.938 -16.852 1.00 85.81 176 ASP A C 1
ATOM 1425 O O . ASP A 1 176 ? 20.344 -12.726 -17.800 1.00 85.81 176 ASP A O 1
ATOM 1429 N N . GLU A 1 177 ? 21.431 -11.650 -16.167 1.00 85.62 177 GLU A N 1
ATOM 1430 C CA . GLU A 1 177 ? 22.752 -12.185 -16.541 1.00 85.62 177 GLU A CA 1
ATOM 1431 C C . GLU A 1 177 ? 22.773 -13.723 -16.564 1.00 85.62 177 GLU A C 1
ATOM 1433 O O . GLU A 1 177 ? 23.431 -14.332 -17.411 1.00 85.62 177 GLU A O 1
ATOM 1438 N N . GLU A 1 178 ? 22.024 -14.349 -15.656 1.00 84.25 178 GLU A N 1
ATOM 1439 C CA . GLU A 1 178 ? 21.891 -15.802 -15.557 1.00 84.25 178 GLU A CA 1
ATOM 1440 C C . GLU A 1 178 ? 21.123 -16.388 -16.753 1.00 84.25 178 GLU A C 1
ATOM 1442 O O . GLU A 1 178 ? 21.563 -17.381 -17.336 1.00 84.25 178 GLU A O 1
ATOM 1447 N N . ASP A 1 179 ? 20.051 -15.725 -17.196 1.00 85.69 179 ASP A N 1
ATOM 1448 C CA . ASP A 1 179 ? 19.287 -16.110 -18.389 1.00 85.69 179 ASP A CA 1
ATOM 1449 C C . ASP A 1 179 ? 20.154 -16.027 -19.648 1.00 85.69 179 ASP A C 1
ATOM 1451 O O . ASP A 1 179 ? 20.139 -16.933 -20.488 1.00 85.69 179 ASP A O 1
ATOM 1455 N N . VAL A 1 180 ? 20.968 -14.971 -19.756 1.00 84.81 180 VAL A N 1
ATOM 1456 C CA . VAL A 1 180 ? 21.930 -14.811 -20.854 1.00 84.81 180 VAL A CA 1
ATOM 1457 C C . VAL A 1 180 ? 22.966 -15.935 -20.835 1.00 84.81 180 VAL A C 1
ATOM 1459 O O . VAL A 1 180 ? 23.257 -16.512 -21.884 1.00 84.81 180 VAL A O 1
ATOM 1462 N N . LEU A 1 181 ? 23.509 -16.276 -19.662 1.00 89.19 181 LEU A N 1
ATOM 1463 C CA . LEU A 1 181 ? 24.494 -17.351 -19.512 1.00 89.19 181 LEU A CA 1
ATOM 1464 C C . LEU A 1 181 ? 23.911 -18.725 -19.873 1.00 89.19 181 LEU A C 1
ATOM 1466 O O . LEU A 1 181 ? 24.604 -19.553 -20.466 1.00 89.19 181 LEU A O 1
ATOM 1470 N N . MET A 1 182 ? 22.636 -18.954 -19.554 1.00 88.31 182 MET A N 1
ATOM 1471 C CA . MET A 1 182 ? 21.900 -20.168 -19.913 1.00 88.31 182 MET A CA 1
ATOM 1472 C C . MET A 1 182 ? 21.416 -20.190 -21.372 1.00 88.31 182 MET A C 1
ATOM 1474 O O . MET A 1 182 ? 20.868 -21.200 -21.815 1.00 88.31 182 MET A O 1
ATOM 1478 N N . GLY A 1 183 ? 21.631 -19.114 -22.135 1.00 86.88 183 GLY A N 1
ATOM 1479 C CA . GLY A 1 183 ? 21.202 -19.006 -23.529 1.00 86.88 183 GLY A CA 1
ATOM 1480 C C . GLY A 1 183 ? 19.683 -18.932 -23.697 1.00 86.88 183 GLY A C 1
ATOM 1481 O O . GLY A 1 183 ? 19.173 -19.324 -24.748 1.00 86.88 183 GLY A O 1
ATOM 1482 N N . LEU A 1 184 ? 18.961 -18.470 -22.672 1.00 87.69 184 LEU A N 1
ATOM 1483 C CA . LEU A 1 184 ? 17.518 -18.264 -22.740 1.00 87.69 184 LEU A CA 1
ATOM 1484 C C . LEU A 1 184 ? 17.189 -17.056 -23.623 1.00 87.69 184 LEU A C 1
ATOM 1486 O O . LEU A 1 184 ? 17.942 -16.082 -23.704 1.00 87.69 184 LEU A O 1
ATOM 1490 N N . GLU A 1 185 ? 16.046 -17.121 -24.304 1.00 84.56 185 GLU A N 1
ATOM 1491 C CA . GLU A 1 185 ? 15.568 -15.988 -25.089 1.00 84.56 185 GLU A CA 1
ATOM 1492 C C . GLU A 1 185 ? 15.187 -14.823 -24.157 1.00 84.56 185 GLU A C 1
ATOM 1494 O O . GLU A 1 185 ? 14.445 -15.030 -23.193 1.00 84.56 185 GLU A O 1
ATOM 1499 N N . PRO A 1 186 ? 15.650 -13.587 -24.434 1.00 86.25 186 PRO A N 1
ATOM 1500 C CA . PRO A 1 186 ? 15.294 -12.428 -23.629 1.00 86.25 186 PRO A CA 1
ATOM 1501 C C . PRO A 1 186 ? 13.783 -12.213 -23.594 1.00 86.25 186 PRO A C 1
ATOM 1503 O O . PRO A 1 186 ? 13.129 -12.189 -24.639 1.00 86.25 186 PRO A O 1
ATOM 1506 N N . LYS A 1 187 ? 13.248 -11.925 -22.404 1.00 87.94 187 LYS A N 1
ATOM 1507 C CA . LYS A 1 187 ? 11.827 -11.595 -22.207 1.00 87.94 187 LYS A CA 1
ATOM 1508 C C . LYS A 1 187 ? 11.333 -10.470 -23.125 1.00 87.94 187 LYS A C 1
ATOM 1510 O O . LYS A 1 187 ? 10.194 -10.506 -23.586 1.00 87.94 187 LYS A O 1
ATOM 1515 N N . TYR A 1 188 ? 12.185 -9.477 -23.398 1.00 90.19 188 TYR A N 1
ATOM 1516 C CA . TYR A 1 188 ? 11.870 -8.349 -24.275 1.00 90.19 188 TYR A CA 1
ATOM 1517 C C . TYR A 1 188 ? 12.771 -8.331 -25.519 1.00 90.19 188 TYR A C 1
ATOM 1519 O O . TYR A 1 188 ? 14.001 -8.345 -25.387 1.00 90.19 188 TYR A O 1
ATOM 1527 N N . PRO A 1 189 ? 12.198 -8.198 -26.731 1.00 91.38 189 PRO A N 1
ATOM 1528 C CA . PRO A 1 189 ? 12.969 -8.069 -27.960 1.00 91.38 189 PRO A CA 1
ATOM 1529 C C . PRO A 1 189 ? 13.919 -6.864 -27.947 1.00 91.38 189 PRO A C 1
ATOM 1531 O O . PRO A 1 189 ? 13.585 -5.782 -27.454 1.00 91.38 189 PRO A O 1
ATOM 1534 N N . VAL A 1 190 ? 15.078 -7.013 -28.596 1.00 89.56 190 VAL A N 1
ATOM 1535 C CA . VAL A 1 190 ? 16.100 -5.953 -28.705 1.00 89.56 190 VAL A CA 1
ATOM 1536 C C . VAL A 1 190 ? 15.533 -4.677 -29.333 1.00 89.56 190 VAL A C 1
ATOM 1538 O O . VAL A 1 190 ? 15.837 -3.573 -28.884 1.00 89.56 190 VAL A O 1
ATOM 1541 N N . GLU A 1 191 ? 14.669 -4.805 -30.342 1.00 90.75 191 GLU A N 1
ATOM 1542 C CA . GLU A 1 191 ? 14.028 -3.651 -30.979 1.00 90.75 191 GLU A CA 1
ATOM 1543 C C . GLU A 1 191 ? 13.127 -2.876 -30.017 1.00 90.75 191 GLU A C 1
ATOM 1545 O O . GLU A 1 191 ? 13.129 -1.645 -30.036 1.00 90.75 191 GLU A O 1
ATOM 1550 N N . GLN A 1 192 ? 12.372 -3.582 -29.171 1.00 90.25 192 GLN A N 1
ATOM 1551 C CA . GLN A 1 192 ? 11.492 -2.957 -28.190 1.00 90.25 192 GLN A CA 1
ATOM 1552 C C . GLN A 1 192 ? 12.317 -2.185 -27.159 1.00 90.25 192 GLN A C 1
ATOM 1554 O O . GLN A 1 192 ? 12.060 -1.003 -26.943 1.00 90.25 192 GLN A O 1
ATOM 1559 N N . ARG A 1 193 ? 13.362 -2.809 -26.603 1.00 91.88 193 ARG A N 1
ATOM 1560 C CA . ARG A 1 193 ? 14.308 -2.154 -25.686 1.00 91.88 193 ARG A CA 1
ATOM 1561 C C . ARG A 1 193 ? 14.937 -0.916 -26.321 1.00 91.88 193 ARG A C 1
ATOM 1563 O O . ARG A 1 193 ? 14.929 0.159 -25.729 1.00 91.88 193 ARG A O 1
ATOM 1570 N N . ARG A 1 194 ? 15.416 -1.027 -27.565 1.00 92.00 194 ARG A N 1
ATOM 1571 C CA . ARG A 1 194 ? 16.019 0.095 -28.299 1.00 92.00 194 ARG A CA 1
ATOM 1572 C C . ARG A 1 194 ? 15.051 1.268 -28.463 1.00 92.00 194 ARG A C 1
ATOM 1574 O O . ARG A 1 194 ? 15.474 2.409 -28.320 1.00 92.00 194 ARG A O 1
ATOM 1581 N N . ARG A 1 195 ? 13.769 1.016 -28.754 1.00 93.19 195 ARG A N 1
ATOM 1582 C CA . ARG A 1 195 ? 12.758 2.086 -28.863 1.00 93.19 195 ARG A CA 1
ATOM 1583 C C . ARG A 1 195 ? 12.577 2.842 -27.551 1.00 93.19 195 ARG A C 1
ATOM 1585 O O . ARG A 1 195 ? 12.424 4.055 -27.597 1.00 93.19 195 ARG A O 1
ATOM 1592 N N . ILE A 1 196 ? 12.610 2.145 -26.417 1.00 93.75 196 ILE A N 1
ATOM 1593 C CA . ILE A 1 196 ? 12.530 2.771 -25.092 1.00 93.75 196 ILE A CA 1
ATOM 1594 C C . ILE A 1 196 ? 13.770 3.629 -24.831 1.00 93.75 196 ILE A C 1
ATOM 1596 O O . ILE A 1 196 ? 13.638 4.795 -24.480 1.00 93.75 196 ILE A O 1
ATOM 1600 N N . TRP A 1 197 ? 14.964 3.101 -25.106 1.00 92.88 197 TRP A N 1
ATOM 1601 C CA . TRP A 1 197 ? 16.220 3.839 -24.944 1.00 92.88 197 TRP A CA 1
ATOM 1602 C C . TRP A 1 197 ? 16.328 5.094 -25.818 1.00 92.88 197 TRP A C 1
ATOM 1604 O O . TRP A 1 197 ? 16.942 6.065 -25.400 1.00 92.88 197 TRP A O 1
ATOM 1614 N N . LEU A 1 198 ? 15.717 5.108 -27.006 1.00 93.88 198 LEU A N 1
ATOM 1615 C CA . LEU A 1 198 ? 15.699 6.284 -27.888 1.00 93.88 198 LEU A CA 1
ATOM 1616 C C . LEU A 1 198 ? 14.828 7.442 -27.371 1.00 93.88 198 LEU A C 1
ATOM 1618 O O . LEU A 1 198 ? 14.886 8.527 -27.945 1.00 93.88 198 LEU A O 1
ATOM 1622 N N . LYS A 1 199 ? 14.000 7.216 -26.344 1.00 90.56 199 LYS A N 1
ATOM 1623 C CA . LYS A 1 199 ? 13.165 8.260 -25.733 1.00 90.56 199 LYS A CA 1
ATOM 1624 C C . LYS A 1 199 ? 13.902 9.090 -24.679 1.00 90.56 199 LYS A C 1
ATOM 1626 O O . LYS A 1 199 ? 13.407 10.157 -24.330 1.00 90.56 199 LYS A O 1
ATOM 1631 N N . ILE A 1 200 ? 15.020 8.581 -24.160 1.00 89.44 200 ILE A N 1
ATOM 1632 C CA . ILE A 1 200 ? 15.798 9.142 -23.044 1.00 89.44 200 ILE A CA 1
ATOM 1633 C C . ILE A 1 200 ? 16.922 10.019 -23.589 1.00 89.44 200 ILE A C 1
ATOM 1635 O O . ILE A 1 200 ? 17.099 11.133 -23.052 1.00 89.44 200 ILE A O 1
#

=== Feature glossary ===
The record interleaves many kinds of information about one protein. Here is each kind framed as the question it answers.

Q: What are the backbone torsion angles?
A: φ (phi) and ψ (psi) are the two rotatable backbone dihedrals per residue: φ is the C(i-1)–N–Cα–C torsion, ψ is the N–Cα–C–N(i+1) torsion, both in degrees on (−180°, 180°]. α-helical residues cluster near (−60°, −45°); β-strand residues near (−120°, +130°). A Ramachandran plot is simply a scatter of (φ, ψ) for every residue.

Q: What is the amino-acid chain?
A: This is the polypeptide sequence — one letter per residue, N-terminus first. Length ranges from a few dozen residues for small domains to over a thousand for large multi-domain proteins.

Q: How mobile is each atom in the crystal?
A: For experimental (PDB) structures, the B-factor (temperature factor) quantifies the positional spread of each atom in the crystal — a combination of thermal vibration and static disorder — in units of Å². High B-factors mark flexible loops or poorly resolved regions; low B-factors mark the rigid, well-ordered core.

Q: Are the domains correctly placed relative to each other?
A: Predicted Aligned Error (PAE) is an AlphaFold confidence matrix: entry (i, j) is the expected error in the position of residue j, in ångströms, when the prediction is superimposed on the true structure at residue i. Low PAE within a block of residues means that block is internally rigid and well-predicted; high PAE between two blocks means their relative placement is uncertain even if each block individually is confident.

Q: How confident is the AlphaFold model at each residue?
A: pLDDT is the predicted lDDT-Cα score: AlphaFold's confidence that the local environment of each residue (all inter-atomic distances within 15 Å) is correctly placed. It is a per-residue number between 0 and 100, with higher meaning more reliable.

Q: What family and function is it annotated with?
A: Functional annotations link the protein to curated databases. InterPro entries identify conserved domains and families by matching the sequence against member-database signatures (Pfam, PROSITE, CDD, …). Gene Ontology (GO) terms describe molecular function, biological process, and cellular component in a controlled vocabulary. CATH places the structure in a hierarchical fold classification (Class/Architecture/Topology/Homologous-superfamily). The organism is the source species.

Q: How big and how compact is the whole molecule?
A: Three whole-structure scalars: the radius of gyration (RMS distance of Cα from centroid, in Å), the count of Cα–Cα contacts (pairs closer than 8 Å and separated by more than four residues in sequence — i.e. tertiary, not local, contacts), and the bounding-box dimensions. Together they distinguish compact globular folds from extended fibres or disordered chains.

Q: What known structures does this most resemble?
A: The Foldseek neighbor list gives the closest experimentally determined structures in the PDB, ranked by structural alignment. TM-score near 1 means near-identical fold; near 0.3 means only rough topology match. This is how one finds what a novel AlphaFold prediction most resembles in the solved-structure universe.

Q: Which residues are buried vs exposed?
A: SASA measures how much of the protein is reachable by solvent. It is computed by rolling a water-sized probe over the atomic surface and summing the exposed area (Å²). Per-residue SASA distinguishes core (buried, low SASA) from surface (exposed, high SASA) residues; total SASA is a whole-molecule size measure.

Q: Which residues are in helices, strands, or loops?
A: Eight-state secondary structure (DSSP): H is the canonical α-helix, G the tighter 3₁₀-helix, I the wider π-helix; E/B are β-structure, T and S are turns and bends, and '-' is everything else. DSSP derives these from the pattern of main-chain N–H···O=C hydrogen bonds, not from the sequence.

Q: Where is each backbone atom in 3D?
A: Structure coordinates are given as an mmCIF _atom_site loop: one row per atom with element, residue name, chain id, sequence number, and x/y/z position in Å. Only the four main-chain atoms per residue are included here; side chains are omitted to keep the record compact.

Q: What if only a Cα trace is available?
A: Three-state secondary structure (P-SEA) collapses the eight DSSP classes into helix (a), strand (b), and coil (c). P-SEA assigns these from Cα geometry alone — distances and angles — without requiring backbone oxygens, so it works on any Cα trace.

Q: What do the rendered images show?
A: The six renders are orthographic views along the three Cartesian axes in both directions. Representation (cartoon, sticks, or surface) and color scheme (sequence-rainbow or by-chain) vary across proteins so the training set covers all the common visualization conventions.

Q: What does the local fold look like, residue by residue?
A: Foldseek's 3Di representation compresses backbone geometry into a per-residue letter drawn from a learned twenty-state alphabet. It captures the tertiary interaction pattern around each residue — which residues are packed against it in space, regardless of where they are in sequence.

Q: What do the diagnostic plots show?
A: The contact map is a binary N×N matrix image: pixel (i, j) is dark where Cα_i and Cα_j are within 8 Å and |i−j|>4. Because the |i−j|>4 filter removes local helical contacts, off-diagonal stripes parallel to the main diagonal indicate parallel β-sheets; stripes perpendicular to it indicate antiparallel β-sheets. The Ramachandran plot scatters every residue's (φ, ψ) pair against the sterically allowed regions. The PAE heatmap renders the predicted-aligned-error matrix.